Protein AF-0000000077856004 (afdb_homodimer)

Radius of gyration: 17.54 Å; Cα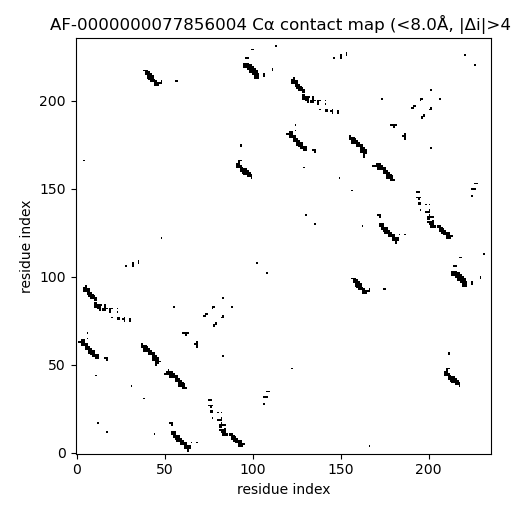 contacts (8 Å, |Δi|>4): 476; chains: 2; bounding box: 47×44×51 Å

Organism: Aspergillus terreus (NCBI:txid33178)

Secondary structure (DSSP, 8-state):
-PPPEEEEEEEEB-TTHHHHHHHHHHHHHHHHHHTTTTEEEEEEEES-TTT--EEEEEEEEEESSHHHHHHHHHSSHHHHTT-B-TTS-EEEEE--SEE--EE-TTS-----------/-PPPEEEEEEEEB-TTHHHHHHHHHHHHHHHHHHTTTTEEEEEEEES-TTT--EEEEEEEEEESSHHHHHHHHHSSHHHHTT-B-TTS-EEEEE--SEE--EE-TTS-----------

Nearest PDB structures (foldseek):
  5b0d-assembly1_B  TM=4.877E-01  e=3.296E-03  Cannabis sativa
  1rjj-assembly1_B  TM=4.660E-01  e=3.089E-03  Arabidopsis thaliana
  3bgu-assembly1_A  TM=5.340E-01  e=1.885E-02  Thermobifida fusca YX
  2xlk-assembly1_B  TM=4.795E-01  e=3.836E-02  Pseudomonas aeruginosa UCBPP-PA14
  2n76-assembly1_A  TM=4.181E-01  e=2.288E-02  synthetic construct

Sequence (236 aa):
MPGKHEFLFILPDGPEGLKNRESWTDPHERFVERESEYWLAGGPMYDNHEENIERGSWVLVQAHDKNEALDLLQRDPFTVGKVWDWEKAQVLSIKSGLRVPFVKSSINFPQIKMNGGSMPGKHEFLFILPDGPEGLKNRESWTDPHERFVERESEYWLAGGPMYDNHEENIERGSWVLVQAHDKNEALDLLQRDPFTVGKVWDWEKAQVLSIKSGLRVPFVKSSINFPQIKMNGGS

Solvent-accessible surface area (backbone atoms only — not comparable to full-atom values): 12691 Å² total; per-residue (Å²): 123,83,68,68,41,39,40,38,33,42,32,36,39,30,97,52,10,67,70,34,44,74,74,27,47,63,55,28,54,52,47,50,46,74,47,41,91,33,56,39,31,28,28,46,21,28,89,38,75,86,76,67,47,70,46,26,34,38,39,30,31,48,24,73,44,70,66,56,45,49,54,54,52,59,68,31,38,41,46,71,57,44,16,45,25,74,90,69,43,44,80,40,32,37,50,74,43,31,26,52,67,43,67,35,87,90,54,78,64,86,74,76,78,72,81,64,84,123,123,84,68,69,41,37,40,40,34,41,33,38,38,30,95,53,10,66,71,36,43,74,74,28,47,65,55,30,54,51,48,49,49,74,47,42,90,33,55,40,32,28,27,44,20,28,89,37,74,88,76,68,49,70,45,27,33,38,39,30,32,48,25,75,43,71,65,55,45,50,54,55,52,59,68,32,37,40,45,71,58,44,17,45,26,73,90,68,42,44,80,42,32,36,47,73,43,32,26,52,66,44,68,35,86,90,54,78,65,87,73,76,78,71,80,65,83,125

Foldseek 3Di:
DQDKFKKKKWWFFDPCQQVLCVVQVVQQLVLCQVVVQFFDDKDFDDPDVVVVRGGTMITMTIDNDPVVVVVSVCPGSCNVSRGTDPVPMDMDTDDDPDDDDDDDPVHDHDDPPPPDDD/DQDKFKKKKWWFFDPCQQVLCVVQVVQQLVLCQVVVQFFDDKDFDDPDVVVVRGGTMITMTIDNDPVVVVVSVCPGSCNVSRGTDPVPMDMDTDDDPDDDDDDDPVHDHDDPPPPDDD

pLDDT: mean 90.51, std 17.46, range [21.48, 98.94]

Structure (mmCIF, N/CA/C/O backbone):
data_AF-0000000077856004-model_v1
#
loop_
_entity.id
_entity.type
_entity.pdbx_description
1 polymer 'YCII-related domain protein'
#
loop_
_atom_site.group_PDB
_atom_site.id
_atom_site.type_symbol
_atom_site.label_atom_id
_atom_site.label_alt_id
_atom_site.label_comp_id
_atom_site.label_asym_id
_atom_site.label_entity_id
_atom_site.label_seq_id
_atom_site.pdbx_PDB_ins_code
_atom_site.Cartn_x
_atom_site.Cartn_y
_atom_site.Cartn_z
_atom_site.occupancy
_atom_site.B_iso_or_equiv
_atom_site.auth_seq_id
_atom_site.auth_comp_id
_atom_site.auth_asym_id
_atom_site.auth_atom_id
_atom_site.pdbx_PDB_model_num
ATOM 1 N N . MET A 1 1 ? 23.766 8.328 -8.406 1 47.66 1 MET A N 1
ATOM 2 C CA . MET A 1 1 ? 23.25 8.312 -7.039 1 47.66 1 MET A CA 1
ATOM 3 C C . MET A 1 1 ? 22.5 7.02 -6.754 1 47.66 1 MET A C 1
ATOM 5 O O . MET A 1 1 ? 21.953 6.398 -7.668 1 47.66 1 MET A O 1
ATOM 9 N N . PRO A 1 2 ? 22.844 6.52 -5.496 1 67.75 2 PRO A N 1
ATOM 10 C CA . PRO A 1 2 ? 22.219 5.203 -5.328 1 67.75 2 PRO A CA 1
ATOM 11 C C . PRO A 1 2 ? 20.703 5.238 -5.539 1 67.75 2 PRO A C 1
ATOM 13 O O . PRO A 1 2 ? 20.062 6.262 -5.289 1 67.75 2 PRO A O 1
ATOM 16 N N . GLY A 1 3 ? 20.141 4.406 -6.266 1 87.25 3 GLY A N 1
ATOM 17 C CA . GLY A 1 3 ? 18.75 4.32 -6.648 1 87.25 3 GLY A CA 1
ATOM 18 C C . GLY A 1 3 ? 17.797 4.367 -5.465 1 87.25 3 GLY A C 1
ATOM 19 O O . GLY A 1 3 ? 18.188 4.055 -4.34 1 87.25 3 GLY A O 1
ATOM 20 N N . LYS A 1 4 ? 16.766 4.941 -5.547 1 96.56 4 LYS A N 1
ATOM 21 C CA . LYS A 1 4 ? 15.766 5.055 -4.492 1 96.56 4 LYS A CA 1
ATOM 22 C C . LYS A 1 4 ? 15.039 3.727 -4.273 1 96.56 4 LYS A C 1
ATOM 24 O O . LYS A 1 4 ? 15.016 2.873 -5.164 1 96.56 4 LYS A O 1
ATOM 29 N N . HIS A 1 5 ? 14.617 3.586 -3.027 1 98.06 5 HIS A N 1
ATOM 30 C CA . HIS A 1 5 ? 13.82 2.438 -2.609 1 98.06 5 HIS A CA 1
ATOM 31 C C . HIS A 1 5 ? 12.422 2.859 -2.189 1 98.06 5 HIS A C 1
ATOM 33 O O . HIS A 1 5 ? 12.18 4.035 -1.915 1 98.06 5 HIS A O 1
ATOM 39 N N . GLU A 1 6 ? 11.5 1.84 -2.217 1 98.62 6 GLU A N 1
ATOM 40 C CA . GLU A 1 6 ? 10.125 2.107 -1.808 1 98.62 6 GLU A CA 1
ATOM 41 C C . GLU A 1 6 ? 9.859 1.604 -0.391 1 98.62 6 GLU A C 1
ATOM 43 O O . GLU A 1 6 ? 10.297 0.507 -0.027 1 98.62 6 GLU A O 1
ATOM 48 N N . PHE A 1 7 ? 9.195 2.439 0.389 1 98.88 7 PHE A N 1
ATOM 49 C CA . PHE A 1 7 ? 8.805 2.127 1.759 1 98.88 7 PHE A CA 1
ATOM 50 C C . PHE A 1 7 ? 7.309 2.34 1.959 1 98.88 7 PHE A C 1
ATOM 52 O O . PHE A 1 7 ? 6.789 3.418 1.669 1 98.88 7 PHE A O 1
ATOM 59 N N . LEU A 1 8 ? 6.645 1.268 2.387 1 98.94 8 LEU A N 1
ATOM 60 C CA . LEU A 1 8 ? 5.223 1.315 2.699 1 98.94 8 LEU A CA 1
ATOM 61 C C . LEU A 1 8 ? 5 1.479 4.199 1 98.94 8 LEU A C 1
ATOM 63 O O . LEU A 1 8 ? 5.477 0.667 4.992 1 98.94 8 LEU A O 1
ATOM 67 N N . PHE A 1 9 ? 4.32 2.527 4.57 1 98.94 9 PHE A N 1
ATOM 68 C CA . PHE A 1 9 ? 3.973 2.803 5.957 1 98.94 9 PHE A CA 1
ATOM 69 C C . PHE A 1 9 ? 2.518 2.443 6.234 1 98.94 9 PHE A C 1
ATOM 71 O O . PHE A 1 9 ? 1.632 2.77 5.441 1 98.94 9 PHE A O 1
ATOM 78 N N . ILE A 1 10 ? 2.303 1.71 7.273 1 98.94 10 ILE A N 1
ATOM 79 C CA . ILE A 1 10 ? 0.993 1.553 7.898 1 98.94 10 ILE A CA 1
ATOM 80 C C . ILE A 1 10 ? 0.936 2.367 9.188 1 98.94 10 ILE A C 1
ATOM 82 O O . ILE A 1 10 ? 1.657 2.078 10.148 1 98.94 10 ILE A O 1
ATOM 86 N N . LEU A 1 11 ? 0.042 3.375 9.188 1 98.88 11 LEU A N 1
ATOM 87 C CA . LEU A 1 11 ? 0.039 4.375 10.258 1 98.88 11 LEU A CA 1
ATOM 88 C C . LEU A 1 11 ? -1.342 4.488 10.891 1 98.88 11 LEU A C 1
ATOM 90 O O . LEU A 1 11 ? -2.137 5.352 10.508 1 98.88 11 LEU A O 1
ATOM 94 N N . PRO A 1 12 ? -1.581 3.689 11.938 1 98.75 12 PRO A N 1
ATOM 95 C CA . PRO A 1 12 ? -2.846 3.857 12.656 1 98.75 12 PRO A CA 1
ATOM 96 C C . PRO A 1 12 ? -2.926 5.184 13.406 1 98.75 12 PRO A C 1
ATOM 98 O O . PRO A 1 12 ? -1.898 5.727 13.82 1 98.75 12 PRO A O 1
ATOM 101 N N . ASP A 1 13 ? -4.152 5.645 13.516 1 98.75 13 ASP A N 1
ATOM 102 C CA . ASP A 1 13 ? -4.371 6.836 14.328 1 98.75 13 ASP A CA 1
ATOM 103 C C . ASP A 1 13 ? -4.219 6.52 15.82 1 98.75 13 ASP A C 1
ATOM 105 O O . ASP A 1 13 ? -4.547 5.414 16.25 1 98.75 13 ASP A O 1
ATOM 109 N N . GLY A 1 14 ? -3.75 7.543 16.516 1 97.94 14 GLY A N 1
ATOM 110 C CA . GLY A 1 14 ? -3.715 7.438 17.969 1 97.94 14 GLY A CA 1
ATOM 111 C C . GLY A 1 14 ? -5.027 7.82 18.625 1 97.94 14 GLY A C 1
ATOM 112 O O . GLY A 1 14 ? -6.027 8.055 17.938 1 97.94 14 GLY A O 1
ATOM 113 N N . PRO A 1 15 ? -5.008 7.82 19.953 1 96.81 15 PRO A N 1
ATOM 114 C CA . PRO A 1 15 ? -6.238 8.102 20.688 1 96.81 15 PRO A CA 1
ATOM 115 C C . PRO A 1 15 ? -6.844 9.461 20.344 1 96.81 15 PRO A C 1
ATOM 117 O O . PRO A 1 15 ? -8.07 9.617 20.391 1 96.81 15 PRO A O 1
ATOM 120 N N . GLU A 1 16 ? -6.062 10.438 20 1 96.5 16 GLU A N 1
ATOM 121 C CA . GLU A 1 16 ? -6.547 11.773 19.656 1 96.5 16 GLU A CA 1
ATOM 122 C C . GLU A 1 16 ? -6.629 11.953 18.141 1 96.5 16 GLU A C 1
ATOM 124 O O . GLU A 1 16 ? -6.859 13.062 17.656 1 96.5 16 GLU A O 1
ATOM 129 N N . GLY A 1 17 ? -6.375 10.938 17.453 1 97.12 17 GLY A N 1
ATOM 130 C CA . GLY A 1 17 ? -6.238 11.016 16.016 1 97.12 17 GLY A CA 1
ATOM 131 C C . GLY A 1 17 ? -7.465 11.586 15.328 1 97.12 17 GLY A C 1
ATOM 132 O O . GLY A 1 17 ? -7.359 12.547 14.562 1 97.12 17 GLY A O 1
ATOM 133 N N . LEU A 1 18 ? -8.594 11.062 15.641 1 94.81 18 LEU A N 1
ATOM 134 C CA . LEU A 1 18 ? -9.828 11.477 14.977 1 94.81 18 LEU A CA 1
ATOM 135 C C . LEU A 1 18 ? -10.086 12.961 15.195 1 94.81 18 LEU A C 1
ATOM 137 O O . LEU A 1 18 ? -10.398 13.688 14.242 1 94.81 18 LEU A O 1
ATOM 141 N N . LYS A 1 19 ? -9.977 13.43 16.375 1 96.81 19 LYS A N 1
ATOM 142 C CA . LYS A 1 19 ? -10.172 14.844 16.688 1 96.81 19 LYS A CA 1
ATOM 143 C C . LYS A 1 19 ? -9.141 15.719 15.984 1 96.81 19 LYS A C 1
ATOM 145 O O . LYS A 1 19 ? -9.492 16.734 15.375 1 96.81 19 LYS A O 1
ATOM 150 N N . ASN A 1 20 ? -7.906 15.289 15.992 1 97.69 20 ASN A N 1
ATOM 151 C CA . ASN A 1 20 ? -6.816 16.078 15.43 1 97.69 20 ASN A CA 1
ATOM 152 C C . ASN A 1 20 ? -6.887 16.156 13.906 1 97.69 20 ASN A C 1
ATOM 154 O O . ASN A 1 20 ? -6.465 17.141 13.305 1 97.69 20 ASN A O 1
ATOM 158 N N . ARG A 1 21 ? -7.445 15.117 13.258 1 97.56 21 ARG A N 1
ATOM 159 C CA . ARG A 1 21 ? -7.559 15.125 11.797 1 97.56 21 ARG A CA 1
ATOM 160 C C . ARG A 1 21 ? -8.305 16.359 11.312 1 97.56 21 ARG A C 1
ATOM 162 O O . ARG A 1 21 ? -8.023 16.875 10.227 1 97.56 21 ARG A O 1
ATOM 169 N N . GLU A 1 22 ? -9.195 16.859 12.086 1 94.56 22 GLU A N 1
ATOM 170 C CA . GLU A 1 22 ? -9.977 18.031 11.695 1 94.56 22 GLU A CA 1
ATOM 171 C C . GLU A 1 22 ? -9.07 19.234 11.422 1 94.56 22 GLU A C 1
ATOM 173 O O . GLU A 1 22 ? -9.266 19.953 10.438 1 94.56 22 GLU A O 1
ATOM 178 N N . SER A 1 23 ? -8.078 19.422 12.172 1 97.06 23 SER A N 1
ATOM 179 C CA . SER A 1 23 ? -7.23 20.609 12.07 1 97.06 23 SER A CA 1
ATOM 180 C C . SER A 1 23 ? -5.984 20.328 11.242 1 97.06 23 SER A C 1
ATOM 182 O O . SER A 1 23 ? -5.328 21.25 10.766 1 97.06 23 SER A O 1
ATOM 184 N N . TRP A 1 24 ? -5.672 19.047 11.047 1 98.12 24 TRP A N 1
ATOM 185 C CA . TRP A 1 24 ? -4.328 18.781 10.539 1 98.12 24 TRP A CA 1
ATOM 186 C C . TRP A 1 24 ? -4.387 18.203 9.133 1 98.12 24 TRP A C 1
ATOM 188 O O . TRP A 1 24 ? -3.357 18.062 8.469 1 98.12 24 TRP A O 1
ATOM 198 N N . THR A 1 25 ? -5.598 17.875 8.578 1 97.06 25 THR A N 1
ATOM 199 C CA . THR A 1 25 ? -5.719 17.266 7.262 1 97.06 25 THR A CA 1
ATOM 200 C C . THR A 1 25 ? -5.273 18.234 6.172 1 97.06 25 THR A C 1
ATOM 202 O O . THR A 1 25 ? -4.512 17.875 5.273 1 97.06 25 THR A O 1
ATOM 205 N N . ASP A 1 26 ? -5.684 19.531 6.297 1 96.12 26 ASP A N 1
ATOM 206 C CA . ASP A 1 26 ? -5.289 20.5 5.281 1 96.12 26 ASP A CA 1
ATOM 207 C C . ASP A 1 26 ? -3.773 20.672 5.258 1 96.12 26 ASP A C 1
ATOM 209 O O . ASP A 1 26 ? -3.143 20.531 4.207 1 96.12 26 ASP A O 1
ATOM 213 N N . PRO A 1 27 ? -3.133 20.938 6.41 1 97.88 27 PRO A N 1
ATOM 214 C CA . PRO A 1 27 ? -1.671 21.016 6.414 1 97.88 27 PRO A CA 1
ATOM 215 C C . PRO A 1 27 ? -1.01 19.75 5.887 1 97.88 27 PRO A C 1
ATOM 217 O O . PRO A 1 27 ? 0.019 19.812 5.207 1 97.88 27 PRO A O 1
ATOM 220 N N . HIS A 1 28 ? -1.506 18.609 6.18 1 97.81 28 HIS A N 1
ATOM 221 C CA . HIS A 1 28 ? -0.996 17.344 5.695 1 97.81 28 HIS A CA 1
ATOM 222 C C . HIS A 1 28 ? -1.051 17.266 4.172 1 97.81 28 HIS A C 1
ATOM 224 O O . HIS A 1 28 ? -0.06 16.922 3.527 1 97.81 28 HIS A O 1
ATOM 230 N N . GLU A 1 29 ? -2.197 17.609 3.629 1 95.44 29 GLU A N 1
ATOM 231 C CA . GLU A 1 29 ? -2.357 17.562 2.18 1 95.44 29 GLU A CA 1
ATOM 232 C C . GLU A 1 29 ? -1.411 18.531 1.483 1 95.44 29 GLU A C 1
ATOM 234 O O . GLU A 1 29 ? -0.831 18.203 0.445 1 95.44 29 GLU A O 1
ATOM 239 N N . ARG A 1 30 ? -1.195 19.688 2.059 1 95.31 30 ARG A N 1
ATOM 240 C CA . ARG A 1 30 ? -0.243 20.641 1.511 1 95.31 30 ARG A CA 1
ATOM 241 C C . ARG A 1 30 ? 1.182 20.109 1.584 1 95.31 30 ARG A C 1
ATOM 243 O O . ARG A 1 30 ? 1.98 20.328 0.671 1 95.31 30 ARG A O 1
ATOM 250 N N . PHE A 1 31 ? 1.468 19.484 2.688 1 96.94 31 PHE A N 1
ATOM 251 C CA . PHE A 1 31 ? 2.775 18.859 2.844 1 96.94 31 PHE A CA 1
ATOM 252 C C . PHE A 1 31 ? 3.008 17.797 1.768 1 96.94 31 PHE A C 1
ATOM 254 O O . PHE A 1 31 ? 4.078 17.75 1.157 1 96.94 31 PHE A O 1
ATOM 261 N N . VAL A 1 32 ? 1.991 16.938 1.506 1 95.75 32 VAL A N 1
ATOM 262 C CA . VAL A 1 32 ? 2.061 15.906 0.481 1 95.75 32 VAL A CA 1
ATOM 263 C C . VAL A 1 32 ? 2.332 16.547 -0.88 1 95.75 32 VAL A C 1
ATOM 265 O O . VAL A 1 32 ? 3.188 16.078 -1.634 1 95.75 32 VAL A O 1
ATOM 268 N N . GLU A 1 33 ? 1.681 17.656 -1.104 1 92.56 33 GLU A N 1
ATOM 269 C CA . GLU A 1 33 ? 1.87 18.359 -2.373 1 92.56 33 GLU A CA 1
ATOM 270 C C . GLU A 1 33 ? 3.275 18.938 -2.475 1 92.56 33 GLU A C 1
ATOM 272 O O . GLU A 1 33 ? 3.932 18.812 -3.512 1 92.56 33 GLU A O 1
ATOM 277 N N . ARG A 1 34 ? 3.709 19.516 -1.452 1 95.5 34 ARG A N 1
ATOM 278 C CA . ARG A 1 34 ? 5.023 20.141 -1.443 1 95.5 34 ARG A CA 1
ATOM 279 C C . ARG A 1 34 ? 6.133 19.109 -1.603 1 95.5 34 ARG A C 1
ATOM 281 O O . ARG A 1 34 ? 7.148 19.375 -2.252 1 95.5 34 ARG A O 1
ATOM 288 N N . GLU A 1 35 ? 5.926 18 -0.97 1 96.44 35 GLU A N 1
ATOM 289 C CA . GLU A 1 35 ? 6.926 16.938 -0.981 1 96.44 35 GLU A CA 1
ATOM 290 C C . GLU A 1 35 ? 6.562 15.852 -1.988 1 96.44 35 GLU A C 1
ATOM 292 O O . GLU A 1 35 ? 6.852 14.672 -1.769 1 96.44 35 GLU A O 1
ATOM 297 N N . SER A 1 36 ? 5.93 16.188 -3.035 1 93.31 36 SER A N 1
ATOM 298 C CA . SER A 1 36 ? 5.328 15.258 -3.984 1 93.31 36 SER A CA 1
ATOM 299 C C . SER A 1 36 ? 6.379 14.336 -4.598 1 93.31 36 SER A C 1
ATOM 301 O O . SER A 1 36 ? 6.066 13.219 -5.012 1 93.31 36 SER A O 1
ATOM 303 N N . GLU A 1 37 ? 7.617 14.711 -4.617 1 93.56 37 GLU A N 1
ATOM 304 C CA . GLU A 1 37 ? 8.672 13.906 -5.227 1 93.56 37 GLU A CA 1
ATOM 305 C C . GLU A 1 37 ? 8.891 12.609 -4.445 1 93.56 37 GLU A C 1
ATOM 307 O O . GLU A 1 37 ? 9.438 11.648 -4.977 1 93.56 37 GLU A O 1
ATOM 312 N N . TYR A 1 38 ? 8.469 12.594 -3.201 1 97.12 38 TYR A N 1
ATOM 313 C CA . TYR A 1 38 ? 8.648 11.422 -2.357 1 97.12 38 TYR A CA 1
ATOM 314 C C . TYR A 1 38 ? 7.449 10.492 -2.449 1 97.12 38 TYR A C 1
ATOM 316 O O . TYR A 1 38 ? 7.57 9.289 -2.203 1 97.12 38 TYR A O 1
ATOM 324 N N . TRP A 1 39 ? 6.301 10.977 -2.748 1 96.81 39 TRP A N 1
ATOM 325 C CA . TRP A 1 39 ? 5.051 10.242 -2.564 1 96.81 39 TRP A CA 1
ATOM 326 C C . TRP A 1 39 ? 4.707 9.43 -3.811 1 96.81 39 TRP A C 1
ATOM 328 O O . TRP A 1 39 ? 4.684 9.969 -4.922 1 96.81 39 TRP A O 1
ATOM 338 N N . LEU A 1 40 ? 4.453 8.188 -3.574 1 97.19 40 LEU A N 1
ATOM 339 C CA . LEU A 1 40 ? 4.113 7.289 -4.672 1 97.19 40 LEU A CA 1
ATOM 340 C C . LEU A 1 40 ? 2.646 6.887 -4.609 1 97.19 40 LEU A C 1
ATOM 342 O O . LEU A 1 40 ? 2.018 6.648 -5.641 1 97.19 40 LEU A O 1
ATOM 346 N N . ALA A 1 41 ? 2.086 6.766 -3.424 1 97.69 41 ALA A N 1
ATOM 347 C CA . ALA A 1 41 ? 0.688 6.402 -3.201 1 97.69 41 ALA A CA 1
ATOM 348 C C . ALA A 1 41 ? 0.299 6.59 -1.737 1 97.69 41 ALA A C 1
ATOM 350 O O . ALA A 1 41 ? 1.166 6.734 -0.872 1 97.69 41 ALA A O 1
ATOM 351 N N . GLY A 1 42 ? -1.009 6.652 -1.475 1 98.19 42 GLY A N 1
ATOM 352 C CA . GLY A 1 42 ? -1.459 6.711 -0.093 1 98.19 42 GLY A CA 1
ATOM 353 C C . GLY A 1 42 ? -2.889 7.199 0.048 1 98.19 42 GLY A C 1
ATOM 354 O O . GLY A 1 42 ? -3.541 7.523 -0.947 1 98.19 42 GLY A O 1
ATOM 355 N N . GLY A 1 43 ? -3.299 7.223 1.295 1 98.06 43 GLY A N 1
ATOM 356 C CA . GLY A 1 43 ? -4.648 7.641 1.644 1 98.06 43 GLY A CA 1
ATOM 357 C C . GLY A 1 43 ? -5.094 7.141 3.004 1 98.06 43 GLY A C 1
ATOM 358 O O . GLY A 1 43 ? -4.289 6.609 3.771 1 98.06 43 GLY A O 1
ATOM 359 N N . PRO A 1 44 ? -6.336 7.359 3.262 1 98.19 44 PRO A N 1
ATOM 360 C CA . PRO A 1 44 ? -6.84 7.008 4.59 1 98.19 44 PRO A CA 1
ATOM 361 C C . PRO A 1 44 ? -7.129 5.516 4.738 1 98.19 44 PRO A C 1
ATOM 363 O O . PRO A 1 44 ? -7.387 4.832 3.742 1 98.19 44 PRO A O 1
ATOM 366 N N . MET A 1 45 ? -7.07 5.043 5.988 1 98.56 45 MET A N 1
ATOM 367 C CA . MET A 1 45 ? -7.469 3.707 6.418 1 98.56 45 MET A CA 1
ATOM 368 C C . MET A 1 45 ? -8.734 3.768 7.273 1 98.56 45 MET A C 1
ATOM 370 O O . MET A 1 45 ? -8.984 4.766 7.949 1 98.56 45 MET A O 1
ATOM 374 N N . TYR A 1 46 ? -9.477 2.686 7.277 1 97.88 46 TYR A N 1
ATOM 375 C CA . TYR A 1 46 ? -10.742 2.555 7.988 1 97.88 46 TYR A CA 1
ATOM 376 C C . TYR A 1 46 ? -10.812 1.227 8.734 1 97.88 46 TYR A C 1
ATOM 378 O O . TYR A 1 46 ? -10.148 0.259 8.352 1 97.88 46 TYR A O 1
ATOM 386 N N . ASP A 1 47 ? -11.672 1.239 9.812 1 96.19 47 ASP A N 1
ATOM 387 C CA . ASP A 1 47 ? -12 -0.073 10.367 1 96.19 47 ASP A CA 1
ATOM 388 C C . ASP A 1 47 ? -12.781 -0.911 9.352 1 96.19 47 ASP A C 1
ATOM 390 O O . ASP A 1 47 ? -12.555 -2.117 9.242 1 96.19 47 ASP A O 1
ATOM 394 N N . ASN A 1 48 ? -13.68 -0.31 8.727 1 96.31 48 ASN A N 1
ATOM 395 C CA . ASN A 1 48 ? -14.406 -0.821 7.566 1 96.31 48 ASN A CA 1
ATOM 396 C C . ASN A 1 48 ? -14.953 0.312 6.703 1 96.31 48 ASN A C 1
ATOM 398 O O . ASN A 1 48 ? -15.062 1.45 7.164 1 96.31 48 ASN A O 1
ATOM 402 N N . HIS A 1 49 ? -15.25 -0.003 5.461 1 96.31 49 HIS A N 1
ATOM 403 C CA . HIS A 1 49 ? -15.672 1.032 4.527 1 96.31 49 HIS A CA 1
ATOM 404 C C . HIS A 1 49 ? -17.062 1.555 4.879 1 96.31 49 HIS A C 1
ATOM 406 O O . HIS A 1 49 ? -17.375 2.723 4.633 1 96.31 49 HIS A O 1
ATOM 412 N N . GLU A 1 50 ? -17.875 0.766 5.445 1 93.06 50 GLU A N 1
ATOM 413 C CA . GLU A 1 50 ? -19.25 1.143 5.746 1 93.06 50 GLU A CA 1
ATOM 414 C C . GLU A 1 50 ? -19.297 2.252 6.793 1 93.06 50 GLU A C 1
ATOM 416 O O . GLU A 1 50 ? -20.094 3.186 6.676 1 93.06 50 GLU A O 1
ATOM 421 N N . GLU A 1 51 ? -18.453 2.18 7.816 1 92.12 51 GLU A N 1
ATOM 422 C CA . GLU A 1 51 ? -18.422 3.193 8.867 1 92.12 51 GLU A CA 1
ATOM 423 C C . GLU A 1 51 ? -17.844 4.504 8.344 1 92.12 51 GLU A C 1
ATOM 425 O O . GLU A 1 51 ? -18.203 5.582 8.82 1 92.12 51 GLU A O 1
ATOM 430 N N . ASN A 1 52 ? -16.922 4.426 7.457 1 93.62 52 ASN A N 1
ATOM 431 C CA . ASN A 1 52 ? -16.344 5.562 6.75 1 93.62 52 ASN A CA 1
ATOM 432 C C . ASN A 1 52 ? -15.703 6.559 7.715 1 93.62 52 ASN A C 1
ATOM 434 O O . ASN A 1 52 ? -15.859 7.773 7.547 1 93.62 52 ASN A O 1
ATOM 438 N N . ILE A 1 53 ? -15.203 6.059 8.82 1 95.75 53 ILE A N 1
ATOM 439 C CA . ILE A 1 53 ? -14.438 6.859 9.766 1 95.75 53 ILE A CA 1
ATOM 440 C C . ILE A 1 53 ? -12.945 6.59 9.586 1 95.75 53 ILE A C 1
ATOM 442 O O . ILE A 1 53 ? -12.5 5.445 9.688 1 95.75 53 ILE A O 1
ATOM 446 N N . GLU A 1 54 ? -12.227 7.629 9.289 1 97.81 54 GLU A N 1
ATOM 447 C CA . GLU A 1 54 ? -10.789 7.473 9.086 1 97.81 54 GLU A CA 1
ATOM 448 C C . GLU A 1 54 ? -10.086 7.09 10.383 1 97.81 54 GLU A C 1
ATOM 450 O O . GLU A 1 54 ? -10.289 7.73 11.414 1 97.81 54 GLU A O 1
ATOM 455 N N . ARG A 1 55 ? -9.234 6.062 10.312 1 98 55 ARG A N 1
ATOM 456 C CA . ARG A 1 55 ? -8.594 5.512 11.5 1 98 55 ARG A CA 1
ATOM 457 C C . ARG A 1 55 ? -7.09 5.348 11.289 1 98 55 ARG A C 1
ATOM 459 O O . ARG A 1 55 ? -6.418 4.676 12.07 1 98 55 ARG A O 1
ATOM 466 N N . GLY A 1 56 ? -6.566 5.887 10.305 1 98.62 56 GLY A N 1
ATOM 467 C CA . GLY A 1 56 ? -5.152 5.805 9.977 1 98.62 56 GLY A CA 1
ATOM 468 C C . GLY A 1 56 ? -4.863 6.113 8.516 1 98.62 56 GLY A C 1
ATOM 469 O O . GLY A 1 56 ? -5.73 6.609 7.801 1 98.62 56 GLY A O 1
ATOM 470 N N . SER A 1 57 ? -3.617 5.887 8.156 1 98.81 57 SER A N 1
ATOM 471 C CA . SER A 1 57 ? -3.178 6.125 6.781 1 98.81 57 SER A CA 1
ATOM 472 C C . SER A 1 57 ? -2.271 5.004 6.289 1 98.81 57 SER A C 1
ATOM 474 O O . SER A 1 57 ? -1.562 4.379 7.078 1 98.81 57 SER A O 1
ATOM 476 N N . TRP A 1 58 ? -2.338 4.719 5.066 1 98.88 58 TRP A N 1
ATOM 477 C CA . TRP A 1 58 ? -1.286 3.994 4.359 1 98.88 58 TRP A CA 1
ATOM 478 C C . TRP A 1 58 ? -0.533 4.918 3.41 1 98.88 58 TRP A C 1
ATOM 480 O O . TRP A 1 58 ? -1.13 5.801 2.787 1 98.88 58 TRP A O 1
ATOM 490 N N . VAL A 1 59 ? 0.77 4.824 3.432 1 98.88 59 VAL A N 1
ATOM 491 C CA . VAL A 1 59 ? 1.613 5.762 2.695 1 98.88 59 VAL A CA 1
ATOM 492 C C . VAL A 1 59 ? 2.752 5.008 2.012 1 98.88 59 VAL A C 1
ATOM 494 O O . VAL A 1 59 ? 3.469 4.238 2.656 1 98.88 59 VAL A O 1
ATOM 497 N N . LEU A 1 60 ? 2.871 5.168 0.754 1 98.88 60 LEU A N 1
ATOM 498 C CA . LEU A 1 60 ? 3.988 4.641 -0.021 1 98.88 60 LEU A CA 1
ATOM 499 C C . LEU A 1 60 ? 4.891 5.77 -0.512 1 98.88 60 LEU A C 1
ATOM 501 O O . LEU A 1 60 ? 4.445 6.645 -1.254 1 98.88 60 LEU A O 1
ATOM 505 N N . VAL A 1 61 ? 6.176 5.715 -0.104 1 98.75 61 VAL A N 1
ATOM 506 C CA . VAL A 1 61 ? 7.113 6.758 -0.513 1 98.75 61 VAL A CA 1
ATOM 507 C C . VAL A 1 61 ? 8.375 6.121 -1.084 1 98.75 61 VAL A C 1
ATOM 509 O O . VAL A 1 61 ? 8.641 4.938 -0.864 1 98.75 61 VAL A O 1
ATOM 512 N N . GLN A 1 62 ? 9.109 6.914 -1.82 1 98.5 62 GLN A N 1
ATOM 513 C CA . GLN A 1 62 ? 10.453 6.539 -2.248 1 98.5 62 GLN A CA 1
ATOM 514 C C . GLN A 1 62 ? 11.516 7.371 -1.528 1 98.5 62 GLN A C 1
ATOM 516 O O . GLN A 1 62 ? 11.297 8.555 -1.254 1 98.5 62 GLN A O 1
ATOM 521 N N . ALA A 1 63 ? 12.602 6.777 -1.158 1 98.31 63 ALA A N 1
ATOM 522 C CA . ALA A 1 63 ? 13.734 7.41 -0.487 1 98.31 63 ALA A CA 1
ATOM 523 C C . ALA A 1 63 ? 15.016 6.613 -0.71 1 98.31 63 ALA A C 1
ATOM 525 O O . ALA A 1 63 ? 14.977 5.465 -1.155 1 98.31 63 ALA A O 1
ATOM 526 N N . HIS A 1 64 ? 16.125 7.234 -0.388 1 97.25 64 HIS A N 1
ATOM 527 C CA . HIS A 1 64 ? 17.391 6.559 -0.578 1 97.25 64 HIS A CA 1
ATOM 528 C C . HIS A 1 64 ? 17.578 5.422 0.422 1 97.25 64 HIS A C 1
ATOM 530 O O . HIS A 1 64 ? 18.266 4.438 0.136 1 97.25 64 HIS A O 1
ATOM 536 N N . ASP A 1 65 ? 16.984 5.641 1.622 1 96.69 65 ASP A N 1
ATOM 537 C CA . ASP A 1 65 ? 17.016 4.594 2.641 1 96.69 65 ASP A CA 1
ATOM 538 C C . ASP A 1 65 ? 15.867 4.781 3.639 1 96.69 65 ASP A C 1
ATOM 540 O O . ASP A 1 65 ? 15.086 5.727 3.523 1 96.69 65 ASP A O 1
ATOM 544 N N . LYS A 1 66 ? 15.844 3.846 4.559 1 97.44 66 LYS A N 1
ATOM 545 C CA . LYS A 1 66 ? 14.75 3.844 5.527 1 97.44 66 LYS A CA 1
ATOM 546 C C . LYS A 1 66 ? 14.789 5.094 6.402 1 97.44 66 LYS A C 1
ATOM 548 O O . LYS A 1 66 ? 13.742 5.641 6.758 1 97.44 66 LYS A O 1
ATOM 553 N N . ASN A 1 67 ? 15.969 5.547 6.766 1 97.94 67 ASN A N 1
ATOM 554 C CA . ASN A 1 67 ? 16.094 6.727 7.617 1 97.94 67 ASN A CA 1
ATOM 555 C C . ASN A 1 67 ? 15.531 7.973 6.938 1 97.94 67 ASN A C 1
ATOM 557 O O . ASN A 1 67 ? 14.844 8.773 7.57 1 97.94 67 ASN A O 1
ATOM 561 N N . GLU A 1 68 ? 15.844 8.125 5.676 1 98.31 68 GLU A N 1
ATOM 562 C CA . GLU A 1 68 ? 15.312 9.258 4.93 1 98.31 68 GLU A CA 1
ATOM 563 C C . GLU A 1 68 ? 13.789 9.211 4.867 1 98.31 68 GLU A C 1
ATOM 565 O O . GLU A 1 68 ? 13.125 10.242 4.996 1 98.31 68 GLU A O 1
ATOM 570 N N . ALA A 1 69 ? 13.219 8.062 4.652 1 98.69 69 ALA A N 1
ATOM 571 C CA . ALA A 1 69 ? 11.766 7.895 4.613 1 98.69 69 ALA A CA 1
ATOM 572 C C . ALA A 1 69 ? 11.141 8.25 5.953 1 98.69 69 ALA A C 1
ATOM 574 O O . ALA A 1 69 ? 10.125 8.953 6.004 1 98.69 69 ALA A O 1
ATOM 575 N N . LEU A 1 70 ? 11.766 7.762 6.973 1 98.69 70 LEU A N 1
ATOM 576 C CA . LEU A 1 70 ? 11.281 8.047 8.32 1 98.69 70 LEU A CA 1
ATOM 577 C C . LEU A 1 70 ? 11.367 9.539 8.625 1 98.69 70 LEU A C 1
ATOM 579 O O . LEU A 1 70 ? 10.438 10.117 9.188 1 98.69 70 LEU A O 1
ATOM 583 N N . ASP A 1 71 ? 12.453 10.156 8.266 1 98.62 71 ASP A N 1
ATOM 584 C CA . ASP A 1 71 ? 12.633 11.586 8.477 1 98.62 71 ASP A CA 1
ATOM 585 C C . ASP A 1 71 ? 11.539 12.383 7.766 1 98.62 71 ASP A C 1
ATOM 587 O O . ASP A 1 71 ? 11.016 13.359 8.312 1 98.62 71 ASP A O 1
ATOM 591 N N . LEU A 1 72 ? 11.227 11.969 6.57 1 98.81 72 LEU A N 1
ATOM 592 C CA . LEU A 1 72 ? 10.156 12.617 5.816 1 98.81 72 LEU A CA 1
ATOM 593 C C . LEU A 1 72 ? 8.852 12.594 6.602 1 98.81 72 LEU A C 1
ATOM 595 O O . LEU A 1 72 ? 8.219 13.633 6.789 1 98.81 72 LEU A O 1
ATOM 599 N N . LEU A 1 73 ? 8.438 11.406 7.109 1 98.81 73 LEU A N 1
ATOM 600 C CA . LEU A 1 73 ? 7.121 11.281 7.734 1 98.81 73 LEU A CA 1
ATOM 601 C C . LEU A 1 73 ? 7.125 11.875 9.141 1 98.81 73 LEU A C 1
ATOM 603 O O . LEU A 1 73 ? 6.066 12.195 9.68 1 98.81 73 LEU A O 1
ATOM 607 N N . GLN A 1 74 ? 8.312 12.047 9.711 1 98.62 74 GLN A N 1
ATOM 608 C CA . GLN A 1 74 ? 8.406 12.711 11.008 1 98.62 74 GLN A CA 1
ATOM 609 C C . GLN A 1 74 ? 8.117 14.203 10.883 1 98.62 74 GLN A C 1
ATOM 611 O O . GLN A 1 74 ? 7.711 14.852 11.852 1 98.62 74 GLN A O 1
ATOM 616 N N . ARG A 1 75 ? 8.281 14.75 9.703 1 98.62 75 ARG A N 1
ATOM 617 C CA . ARG A 1 75 ? 8.023 16.172 9.453 1 98.62 75 ARG A CA 1
ATOM 618 C C . ARG A 1 75 ? 6.582 16.375 8.992 1 98.62 75 ARG A C 1
ATOM 620 O O . ARG A 1 75 ? 6.125 17.516 8.875 1 98.62 75 ARG A O 1
ATOM 627 N N . ASP A 1 76 ? 5.871 15.344 8.695 1 98.81 76 ASP A N 1
ATOM 628 C CA . ASP A 1 76 ? 4.496 15.438 8.211 1 98.81 76 ASP A CA 1
ATOM 629 C C . ASP A 1 76 ? 3.584 16.047 9.273 1 98.81 76 ASP A C 1
ATOM 631 O O . ASP A 1 76 ? 3.645 15.68 10.445 1 98.81 76 ASP A O 1
ATOM 635 N N . PRO A 1 77 ? 2.68 16.938 8.891 1 98.88 77 PRO A N 1
ATOM 636 C CA . PRO A 1 77 ? 1.739 17.547 9.82 1 98.88 77 PRO A CA 1
ATOM 637 C C . PRO A 1 77 ? 0.949 16.531 10.633 1 98.88 77 PRO A C 1
ATOM 639 O O . PRO A 1 77 ? 0.583 16.797 11.781 1 98.88 77 PRO A O 1
ATOM 642 N N . PHE A 1 78 ? 0.638 15.32 10.133 1 98.88 78 PHE A N 1
ATOM 643 C CA . PHE A 1 78 ? -0.084 14.297 10.875 1 98.88 78 PHE A CA 1
ATOM 644 C C . PHE A 1 78 ? 0.776 13.734 12 1 98.88 78 PHE A C 1
ATOM 646 O O . PHE A 1 78 ? 0.254 13.305 13.031 1 98.88 78 PHE A O 1
ATOM 653 N N . THR A 1 79 ? 2.127 13.711 11.805 1 98.81 79 THR A N 1
ATOM 654 C CA . THR A 1 79 ? 3.016 13.344 12.898 1 98.81 79 THR A CA 1
ATOM 655 C C . THR A 1 79 ? 3.113 14.469 13.922 1 98.81 79 THR A C 1
ATOM 657 O O . THR A 1 79 ? 2.963 14.242 15.125 1 98.81 79 THR A O 1
ATOM 660 N N . VAL A 1 80 ? 3.26 15.703 13.469 1 98.44 80 VAL A N 1
ATOM 661 C CA . VAL A 1 80 ? 3.402 16.875 14.32 1 98.44 80 VAL A CA 1
ATOM 662 C C . VAL A 1 80 ? 2.145 17.062 15.164 1 98.44 80 VAL A C 1
ATOM 664 O O . VAL A 1 80 ? 2.229 17.344 16.359 1 98.44 80 VAL A O 1
ATOM 667 N N . GLY A 1 81 ? 1.032 16.844 14.539 1 98.44 81 GLY A N 1
ATOM 668 C CA . GLY A 1 81 ? -0.254 17.031 15.195 1 98.44 81 GLY A CA 1
ATOM 669 C C . GLY A 1 81 ? -0.698 15.836 16.016 1 98.44 81 GLY A C 1
ATOM 670 O O . GLY A 1 81 ? -1.827 15.797 16.5 1 98.44 81 GLY A O 1
ATOM 671 N N . LYS A 1 82 ? 0.089 14.836 16.078 1 98.25 82 LYS A N 1
ATOM 672 C CA . LYS A 1 82 ? -0.164 13.633 16.875 1 98.25 82 LYS A CA 1
ATOM 673 C C . LYS A 1 82 ? -1.425 12.922 16.406 1 98.25 82 LYS A C 1
ATOM 675 O O . LYS A 1 82 ? -2.229 12.461 17.219 1 98.25 82 LYS A O 1
ATOM 680 N N . VAL A 1 83 ? -1.579 12.875 15.141 1 98.88 83 VAL A N 1
ATOM 681 C CA . VAL A 1 83 ? -2.668 12.109 14.539 1 98.88 83 VAL A CA 1
ATOM 682 C C . VAL A 1 83 ? -2.314 10.625 14.531 1 98.88 83 VAL A C 1
ATOM 684 O O . VAL A 1 83 ? -3.08 9.797 15.023 1 98.88 83 VAL A O 1
ATOM 687 N N . TRP A 1 84 ? -1.131 10.32 14.039 1 98.88 84 TRP A N 1
ATOM 688 C CA . TRP A 1 84 ? -0.691 8.938 13.906 1 98.88 84 TRP A CA 1
ATOM 689 C C . TRP A 1 84 ? -0.121 8.414 15.219 1 98.88 84 TRP A C 1
ATOM 691 O O . TRP A 1 84 ? 0.503 9.164 15.969 1 98.88 84 TRP A O 1
ATOM 701 N N . ASP A 1 85 ? -0.372 7.18 15.5 1 98.75 85 ASP A N 1
ATOM 702 C CA . ASP A 1 85 ? 0.231 6.457 16.609 1 98.75 85 ASP A CA 1
ATOM 703 C C . ASP A 1 85 ? 1.511 5.746 16.188 1 98.75 85 ASP A C 1
ATOM 705 O O . ASP A 1 85 ? 1.464 4.613 15.703 1 98.75 85 ASP A O 1
ATOM 709 N N . TRP A 1 86 ? 2.648 6.344 16.453 1 98.5 86 TRP A N 1
ATOM 710 C CA . TRP A 1 86 ? 3.918 5.836 15.945 1 98.5 86 TRP A CA 1
ATOM 711 C C . TRP A 1 86 ? 4.332 4.566 16.672 1 98.5 86 TRP A C 1
ATOM 713 O O . TRP A 1 86 ? 5.188 3.816 16.203 1 98.5 86 TRP A O 1
ATOM 723 N N . GLU A 1 87 ? 3.74 4.316 17.859 1 98.31 87 GLU A N 1
ATOM 724 C CA . GLU A 1 87 ? 4.027 3.076 18.562 1 98.31 87 GLU A CA 1
ATOM 725 C C . GLU A 1 87 ? 3.477 1.868 17.812 1 98.31 87 GLU A C 1
ATOM 727 O O . GLU A 1 87 ? 3.969 0.75 17.969 1 98.31 87 GLU A O 1
ATOM 732 N N . LYS A 1 88 ? 2.482 2.072 16.984 1 98.31 88 LYS A N 1
ATOM 733 C CA . LYS A 1 88 ? 1.831 0.978 16.281 1 98.31 88 LYS A CA 1
ATOM 734 C C . LYS A 1 88 ? 2.145 1.033 14.781 1 98.31 88 LYS A C 1
ATOM 736 O O . LYS A 1 88 ? 1.628 0.228 14.008 1 98.31 88 LYS A O 1
ATOM 741 N N . ALA A 1 89 ? 2.936 1.958 14.383 1 98.75 89 ALA A N 1
ATOM 742 C CA . ALA A 1 89 ? 3.283 2.133 12.977 1 98.75 89 ALA A CA 1
ATOM 743 C C . ALA A 1 89 ? 4.137 0.971 12.477 1 98.75 89 ALA A C 1
ATOM 745 O O . ALA A 1 89 ? 4.891 0.369 13.242 1 98.75 89 ALA A O 1
ATOM 746 N N . GLN A 1 90 ? 3.932 0.635 11.195 1 98.44 90 GLN A N 1
ATOM 747 C CA . GLN A 1 90 ? 4.773 -0.318 10.477 1 98.44 90 GLN A CA 1
ATOM 748 C C . GLN A 1 90 ? 5.438 0.332 9.266 1 98.44 90 GLN A C 1
ATOM 750 O O . GLN A 1 90 ? 4.809 1.126 8.562 1 98.44 90 GLN A O 1
ATOM 755 N N . VAL A 1 91 ? 6.672 -0.053 9.047 1 98.69 91 VAL A N 1
ATOM 756 C CA . VAL A 1 91 ? 7.383 0.331 7.832 1 98.69 91 VAL A CA 1
ATOM 757 C C . VAL A 1 91 ? 7.859 -0.919 7.098 1 98.69 91 VAL A C 1
ATOM 759 O O . VAL A 1 91 ? 8.641 -1.706 7.641 1 98.69 91 VAL A O 1
ATOM 762 N N . LEU A 1 92 ? 7.43 -1.068 5.906 1 98.69 92 LEU A N 1
ATOM 763 C CA . LEU A 1 92 ? 7.75 -2.246 5.109 1 98.69 92 LEU A CA 1
ATOM 764 C C . LEU A 1 92 ? 8.617 -1.874 3.91 1 98.69 92 LEU A C 1
ATOM 766 O O . LEU A 1 92 ? 8.336 -0.89 3.221 1 98.69 92 LEU A O 1
ATOM 770 N N . SER A 1 93 ? 9.711 -2.645 3.719 1 98.75 93 SER A N 1
ATOM 771 C CA . SER A 1 93 ? 10.508 -2.52 2.502 1 98.75 93 SER A CA 1
ATOM 772 C C . SER A 1 93 ? 9.867 -3.266 1.339 1 98.75 93 SER A C 1
ATOM 774 O O . SER A 1 93 ? 9.656 -4.477 1.411 1 98.75 93 SER A O 1
ATOM 776 N N . ILE A 1 94 ? 9.555 -2.477 0.291 1 98.69 94 ILE A N 1
ATOM 777 C CA . ILE A 1 94 ? 8.82 -3.111 -0.801 1 98.69 94 ILE A CA 1
ATOM 778 C C . ILE A 1 94 ? 9.367 -2.621 -2.141 1 98.69 94 ILE A C 1
ATOM 780 O O . ILE A 1 94 ? 10.227 -1.738 -2.182 1 98.69 94 ILE A O 1
ATOM 784 N N . LYS A 1 95 ? 8.992 -3.271 -3.186 1 97.56 95 LYS A N 1
ATOM 785 C CA . LYS A 1 95 ? 9.008 -2.777 -4.559 1 97.56 95 LYS A CA 1
ATOM 786 C C . LYS A 1 95 ? 7.629 -2.896 -5.207 1 97.56 95 LYS A C 1
ATOM 788 O O . LYS A 1 95 ? 6.82 -3.736 -4.805 1 97.56 95 LYS A O 1
ATOM 793 N N . SER A 1 96 ? 7.391 -1.997 -6.176 1 97.38 96 SER A N 1
ATOM 794 C CA . SER A 1 96 ? 6.16 -2.098 -6.953 1 97.38 96 SER A CA 1
ATOM 795 C C . SER A 1 96 ? 6.379 -2.895 -8.234 1 97.38 96 SER A C 1
ATOM 797 O O . SER A 1 96 ? 7.359 -2.672 -8.953 1 97.38 96 SER A O 1
ATOM 799 N N . GLY A 1 97 ? 5.492 -3.844 -8.422 1 96.06 97 GLY A N 1
ATOM 800 C CA . GLY A 1 97 ? 5.379 -4.43 -9.75 1 96.06 97 GLY A CA 1
ATOM 801 C C . GLY A 1 97 ? 4.402 -3.693 -10.648 1 96.06 97 GLY A C 1
ATOM 802 O O . GLY A 1 97 ? 4.535 -3.719 -11.867 1 96.06 97 GLY A O 1
ATOM 803 N N . LEU A 1 98 ? 3.438 -3.078 -9.969 1 94.62 98 LEU A N 1
ATOM 804 C CA . LEU A 1 98 ? 2.447 -2.275 -10.68 1 94.62 98 LEU A CA 1
ATOM 805 C C . LEU A 1 98 ? 1.793 -1.264 -9.75 1 94.62 98 LEU A C 1
ATOM 807 O O . LEU A 1 98 ? 1.628 -1.529 -8.555 1 94.62 98 LEU A O 1
ATOM 811 N N . ARG A 1 99 ? 1.429 -0.14 -10.266 1 95.44 99 ARG A N 1
ATOM 812 C CA . ARG A 1 99 ? 0.547 0.863 -9.672 1 95.44 99 ARG A CA 1
ATOM 813 C C . ARG A 1 99 ? -0.355 1.487 -10.734 1 95.44 99 ARG A C 1
ATOM 815 O O . ARG A 1 99 ? 0.119 2.207 -11.617 1 95.44 99 ARG A O 1
ATOM 822 N N . VAL A 1 100 ? -1.563 1.223 -10.625 1 91.69 100 VAL A N 1
ATOM 823 C CA . VAL A 1 100 ? -2.559 1.833 -11.5 1 91.69 100 VAL A CA 1
ATOM 824 C C . VAL A 1 100 ? -2.822 3.271 -11.055 1 91.69 100 VAL A C 1
ATOM 826 O O . VAL A 1 100 ? -3.113 3.521 -9.883 1 91.69 100 VAL A O 1
ATOM 829 N N . PRO A 1 101 ? -2.793 4.152 -11.977 1 90.75 101 PRO A N 1
ATOM 830 C CA . PRO A 1 101 ? -2.836 5.566 -11.594 1 90.75 101 PRO A CA 1
ATOM 831 C C . PRO A 1 101 ? -4.172 5.969 -10.977 1 90.75 101 PRO A C 1
ATOM 833 O O . PRO A 1 101 ? -5.223 5.48 -11.398 1 90.75 101 PRO A O 1
ATOM 836 N N . PHE A 1 102 ? -4.035 6.848 -10.008 1 89.62 102 PHE A N 1
ATOM 837 C CA . PHE A 1 102 ? -5.18 7.492 -9.375 1 89.62 102 PHE A CA 1
ATOM 838 C C . PHE A 1 102 ? -4.75 8.758 -8.641 1 89.62 102 PHE A C 1
ATOM 840 O O . PHE A 1 102 ? -3.732 8.766 -7.949 1 89.62 102 PHE A O 1
ATOM 847 N N . VAL A 1 103 ? -5.531 9.836 -8.852 1 79.69 103 VAL A N 1
ATOM 848 C CA . VAL A 1 103 ? -5.336 11.023 -8.031 1 79.69 103 VAL A CA 1
ATOM 849 C C . VAL A 1 103 ? -6.688 11.656 -7.707 1 79.69 103 VAL A C 1
ATOM 851 O O . VAL A 1 103 ? -7.477 11.945 -8.609 1 79.69 103 VAL A O 1
ATOM 854 N N . LYS A 1 104 ? -6.855 11.758 -6.414 1 81.56 104 LYS A N 1
ATOM 855 C CA . LYS A 1 104 ? -8.062 12.438 -5.961 1 81.56 104 LYS A CA 1
ATOM 856 C C . LYS A 1 104 ? -8.047 13.906 -6.371 1 81.56 104 LYS A C 1
ATOM 858 O O . LYS A 1 104 ? -7.004 14.562 -6.324 1 81.56 104 LYS A O 1
ATOM 863 N N . SER A 1 105 ? -9.18 14.367 -6.645 1 75 105 SER A N 1
ATOM 864 C CA . SER A 1 105 ? -9.328 15.719 -7.176 1 75 105 SER A CA 1
ATOM 865 C C . SER A 1 105 ? -8.82 16.766 -6.184 1 75 105 SER A C 1
ATOM 867 O O . SER A 1 105 ? -8.344 17.828 -6.578 1 75 105 SER A O 1
ATOM 869 N N . SER A 1 106 ? -8.836 16.469 -4.914 1 71.44 106 SER A N 1
ATOM 870 C CA . SER A 1 106 ? -8.492 17.469 -3.9 1 71.44 106 SER A CA 1
ATOM 871 C C . SER A 1 106 ? -6.977 17.609 -3.773 1 71.44 106 SER A C 1
ATOM 873 O O . SER A 1 106 ? -6.492 18.547 -3.127 1 71.44 106 SER A O 1
ATOM 875 N N . ILE A 1 107 ? -6.203 16.766 -4.363 1 65.56 107 ILE A N 1
ATOM 876 C CA . ILE A 1 107 ? -4.746 16.797 -4.273 1 65.56 107 ILE A CA 1
ATOM 877 C C . ILE A 1 107 ? -4.152 17.141 -5.637 1 65.56 107 ILE A C 1
ATOM 879 O O . ILE A 1 107 ? -4.398 16.453 -6.625 1 65.56 107 ILE A O 1
ATOM 883 N N . ASN A 1 108 ? -3.482 18.281 -5.762 1 66.06 108 ASN A N 1
ATOM 884 C CA . ASN A 1 108 ? -2.795 18.656 -6.992 1 66.06 108 ASN A CA 1
ATOM 885 C C . ASN A 1 108 ? -1.443 17.953 -7.113 1 66.06 108 ASN A C 1
ATOM 887 O O . ASN A 1 108 ? -0.504 18.281 -6.383 1 66.06 108 ASN A O 1
ATOM 891 N N . PHE A 1 109 ? -1.382 16.953 -7.852 1 68.44 109 PHE A N 1
ATOM 892 C CA . PHE A 1 109 ? -0.153 16.188 -8.039 1 68.44 109 PHE A CA 1
ATOM 893 C C . PHE A 1 109 ? 0.324 16.281 -9.484 1 68.44 109 PHE A C 1
ATOM 895 O O . PHE A 1 109 ? -0.488 16.297 -10.414 1 68.44 109 PHE A O 1
ATOM 902 N N . PRO A 1 110 ? 1.687 16.547 -9.688 1 54.81 110 PRO A N 1
ATOM 903 C CA . PRO A 1 110 ? 2.176 16.656 -11.062 1 54.81 110 PRO A CA 1
ATOM 904 C C . PRO A 1 110 ? 1.869 15.406 -11.898 1 54.81 110 PRO A C 1
ATOM 906 O O . PRO A 1 110 ? 1.951 14.281 -11.391 1 54.81 110 PRO A O 1
ATOM 909 N N . GLN A 1 111 ? 1.285 15.641 -12.961 1 53.47 111 GLN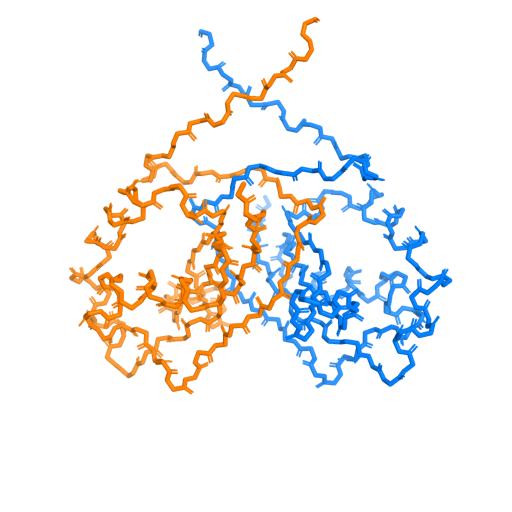 A N 1
ATOM 910 C CA . GLN A 1 111 ? 0.85 14.578 -13.852 1 53.47 111 GLN A CA 1
ATOM 911 C C . GLN A 1 111 ? 2.045 13.844 -14.453 1 53.47 111 GLN A C 1
ATOM 913 O O . GLN A 1 111 ? 3.037 14.469 -14.836 1 53.47 111 GLN A O 1
ATOM 918 N N . ILE A 1 112 ? 2.496 12.852 -14.047 1 47.75 112 ILE A N 1
ATOM 919 C CA . ILE A 1 112 ? 3.48 12.094 -14.812 1 47.75 112 ILE A CA 1
ATOM 920 C C . ILE A 1 112 ? 2.982 11.914 -16.25 1 47.75 112 ILE A C 1
ATOM 922 O O . ILE A 1 112 ? 1.867 11.438 -16.469 1 47.75 112 ILE A O 1
ATOM 926 N N . LYS A 1 113 ? 3.705 12.641 -17.172 1 37.72 113 LYS A N 1
ATOM 927 C CA . LYS A 1 113 ? 3.502 12.422 -18.609 1 37.72 113 LYS A CA 1
ATOM 928 C C . LYS A 1 113 ? 3.674 10.945 -18.969 1 37.72 113 LYS A C 1
ATOM 930 O O . LYS A 1 113 ? 4.711 10.344 -18.672 1 37.72 113 LYS A O 1
ATOM 935 N N . MET A 1 114 ? 2.793 10.203 -19.094 1 36.25 114 MET A N 1
ATOM 936 C CA . MET A 1 114 ? 2.883 8.883 -19.703 1 36.25 114 MET A CA 1
ATOM 937 C C . MET A 1 114 ? 3.381 8.984 -21.141 1 36.25 114 MET A C 1
ATOM 939 O O . MET A 1 114 ? 2.842 9.758 -21.938 1 36.25 114 MET A O 1
ATOM 943 N N . ASN A 1 115 ? 4.715 8.93 -21.422 1 32.5 115 ASN A N 1
ATOM 944 C CA . ASN A 1 115 ? 5.117 8.797 -22.828 1 32.5 115 ASN A CA 1
ATOM 945 C C . ASN A 1 115 ? 4.301 7.719 -23.531 1 32.5 115 ASN A C 1
ATOM 947 O O . ASN A 1 115 ? 4.414 6.535 -23.219 1 32.5 115 ASN A O 1
ATOM 951 N N . GLY A 1 116 ? 3.172 7.914 -23.844 1 28.97 116 GLY A N 1
ATOM 952 C CA . GLY A 1 116 ? 2.637 7.129 -24.938 1 28.97 116 GLY A CA 1
ATOM 953 C C . GLY A 1 116 ? 3.514 7.16 -26.188 1 28.97 116 GLY A C 1
ATOM 954 O O . GLY A 1 116 ? 4.152 8.172 -26.469 1 28.97 116 GLY A O 1
ATOM 955 N N . GLY A 1 117 ? 4.242 6.062 -26.547 1 25.38 117 GLY A N 1
ATOM 956 C CA . GLY A 1 117 ? 4.738 5.957 -27.906 1 25.38 117 GLY A CA 1
ATOM 957 C C . GLY A 1 117 ? 3.77 6.5 -28.938 1 25.38 117 GLY A C 1
ATOM 958 O O . GLY A 1 117 ? 2.621 6.062 -29.016 1 25.38 117 GLY A O 1
ATOM 959 N N . SER A 1 118 ? 3.768 7.734 -29.266 1 21.48 118 SER A N 1
ATOM 960 C CA . SER A 1 118 ? 3.432 7.965 -30.672 1 21.48 118 SER A CA 1
ATOM 961 C C . SER A 1 118 ? 4.41 7.254 -31.594 1 21.48 118 SER A C 1
ATOM 963 O O . SER A 1 118 ? 5.582 7.082 -31.25 1 21.48 118 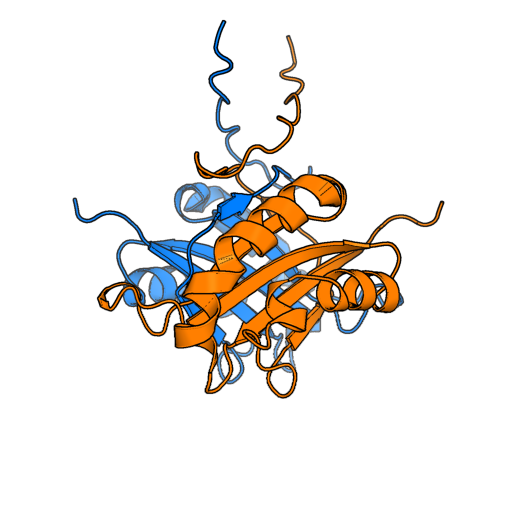SER A O 1
ATOM 965 N N . MET B 1 1 ? -24.516 -0.394 -9.477 1 48.06 1 MET B N 1
ATOM 966 C CA . MET B 1 1 ? -23.859 -1.408 -8.656 1 48.06 1 MET B CA 1
ATOM 967 C C . MET B 1 1 ? -23.031 -0.763 -7.551 1 48.06 1 MET B C 1
ATOM 969 O O . MET B 1 1 ? -22.562 0.368 -7.695 1 48.06 1 MET B O 1
ATOM 973 N N . PRO B 1 2 ? -23.2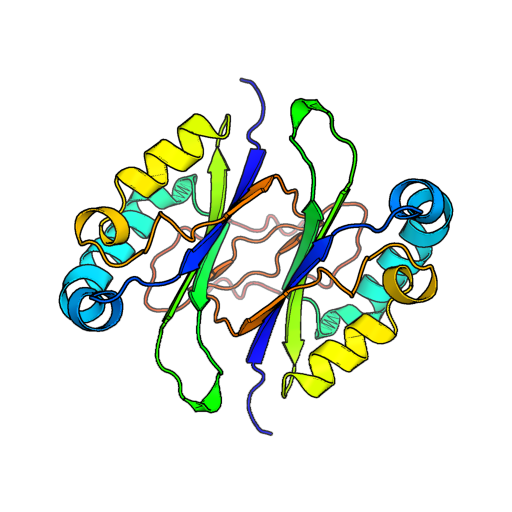34 -1.425 -6.344 1 67.81 2 PRO B N 1
ATOM 974 C CA . PRO B 1 2 ? -22.547 -0.687 -5.277 1 67.81 2 PRO B CA 1
ATOM 975 C C . PRO B 1 2 ? -21.062 -0.459 -5.578 1 67.81 2 PRO B C 1
ATOM 977 O O . PRO B 1 2 ? -20.438 -1.264 -6.277 1 67.81 2 PRO B O 1
ATOM 980 N N . GLY B 1 3 ? -20.547 0.658 -5.43 1 87.25 3 GLY B N 1
ATOM 981 C CA . GLY B 1 3 ? -19.188 1.083 -5.738 1 87.25 3 GLY B CA 1
ATOM 982 C C . GLY B 1 3 ? -18.125 0.184 -5.129 1 87.25 3 GLY B C 1
ATOM 983 O O . GLY B 1 3 ? -18.391 -0.525 -4.156 1 87.25 3 GLY B O 1
ATOM 984 N N . LYS B 1 4 ? -17.125 -0.055 -5.727 1 96.56 4 LYS B N 1
ATOM 985 C CA . LYS B 1 4 ? -16.031 -0.893 -5.25 1 96.56 4 LYS B CA 1
ATOM 986 C C . LYS B 1 4 ? -15.219 -0.182 -4.168 1 96.56 4 LYS B C 1
ATOM 988 O O . LYS B 1 4 ? -15.242 1.048 -4.078 1 96.56 4 LYS B O 1
ATOM 993 N N . HIS B 1 5 ? -14.672 -1.027 -3.32 1 98.06 5 HIS B N 1
ATOM 994 C CA . HIS B 1 5 ? -13.789 -0.579 -2.254 1 98.06 5 HIS B CA 1
ATOM 995 C C . HIS B 1 5 ? -12.367 -1.102 -2.459 1 98.06 5 HIS B C 1
ATOM 997 O O . HIS B 1 5 ? -12.156 -2.059 -3.207 1 98.06 5 HIS B O 1
ATOM 1003 N N . GLU B 1 6 ? -11.406 -0.377 -1.802 1 98.62 6 GLU B N 1
ATOM 1004 C CA . GLU B 1 6 ? -10.016 -0.793 -1.892 1 98.62 6 GLU B CA 1
ATOM 1005 C C . GLU B 1 6 ? -9.578 -1.551 -0.64 1 98.62 6 GLU B C 1
ATOM 1007 O O . GLU B 1 6 ? -9.922 -1.156 0.479 1 98.62 6 GLU B O 1
ATOM 1012 N N . PHE B 1 7 ? -8.883 -2.646 -0.856 1 98.88 7 PHE B N 1
ATOM 1013 C CA . PHE B 1 7 ? -8.336 -3.482 0.208 1 98.88 7 PHE B CA 1
ATOM 1014 C C . PHE B 1 7 ? -6.844 -3.703 0.015 1 98.88 7 PHE B C 1
ATOM 1016 O O . PHE B 1 7 ? -6.406 -4.148 -1.05 1 98.88 7 PHE B O 1
ATOM 1023 N N . LEU B 1 8 ? -6.082 -3.311 1.036 1 98.94 8 LEU B N 1
ATOM 1024 C CA . LEU B 1 8 ? -4.641 -3.512 1.048 1 98.94 8 LEU B CA 1
ATOM 1025 C C . LEU B 1 8 ? -4.27 -4.762 1.843 1 98.94 8 LEU B C 1
ATOM 1027 O O . LEU B 1 8 ? -4.621 -4.879 3.02 1 98.94 8 LEU B O 1
ATOM 1031 N N . PHE B 1 9 ? -3.611 -5.676 1.205 1 98.94 9 PHE B N 1
ATOM 1032 C CA . PHE B 1 9 ? -3.135 -6.902 1.833 1 98.94 9 PHE B CA 1
ATOM 1033 C C . PHE B 1 9 ? -1.643 -6.816 2.129 1 98.94 9 PHE B C 1
ATOM 1035 O O . PHE B 1 9 ? -0.862 -6.375 1.283 1 98.94 9 PHE B O 1
ATOM 1042 N N . ILE B 1 10 ? -1.276 -7.141 3.32 1 98.94 10 ILE B N 1
ATOM 1043 C CA . ILE B 1 10 ? 0.098 -7.457 3.695 1 98.94 10 ILE B CA 1
ATOM 1044 C C . ILE B 1 10 ? 0.249 -8.969 3.875 1 98.94 10 ILE B C 1
ATOM 1046 O O . ILE B 1 10 ? -0.352 -9.555 4.777 1 98.94 10 ILE B O 1
ATOM 1050 N N . LEU B 1 11 ? 1.088 -9.578 3.012 1 98.88 11 LEU B N 1
ATOM 1051 C CA . LEU B 1 11 ? 1.149 -11.031 2.91 1 98.88 11 LEU B CA 1
ATOM 1052 C C . LEU B 1 11 ? 2.582 -11.531 3.078 1 98.88 11 LEU B C 1
ATOM 1054 O O . LEU B 1 11 ? 3.291 -11.734 2.09 1 98.88 11 LEU B O 1
ATOM 1058 N N . PRO B 1 12 ? 2.967 -11.805 4.328 1 98.75 12 PRO B N 1
ATOM 1059 C CA . PRO B 1 12 ? 4.289 -12.406 4.52 1 98.75 12 PRO B CA 1
ATOM 1060 C C . PRO B 1 12 ? 4.383 -13.82 3.961 1 98.75 12 PRO B C 1
ATOM 1062 O O . PRO B 1 12 ? 3.379 -14.539 3.912 1 98.75 12 PRO B O 1
ATOM 1065 N N . ASP B 1 13 ? 5.59 -14.141 3.547 1 98.75 13 ASP B N 1
ATOM 1066 C CA . ASP B 1 13 ? 5.832 -15.516 3.119 1 98.75 13 ASP B CA 1
ATOM 1067 C C . ASP B 1 13 ? 5.859 -16.469 4.312 1 98.75 13 ASP B C 1
ATOM 1069 O O . ASP B 1 13 ? 6.285 -16.094 5.406 1 98.75 13 ASP B O 1
ATOM 1073 N N . GLY B 1 14 ? 5.422 -17.688 4.012 1 98 14 GLY B N 1
ATOM 1074 C CA . GLY B 1 14 ? 5.543 -18.734 5.012 1 98 14 GLY B CA 1
ATOM 1075 C C . GLY B 1 14 ? 6.895 -19.422 4.992 1 98 14 GLY B C 1
ATOM 1076 O O . GLY B 1 14 ? 7.805 -18.984 4.277 1 98 14 GLY B O 1
ATOM 1077 N N . PRO B 1 15 ? 7.016 -20.438 5.82 1 96.81 15 PRO B N 1
ATOM 1078 C CA . PRO B 1 15 ? 8.297 -21.141 5.941 1 96.81 15 PRO B CA 1
ATOM 1079 C C . PRO B 1 15 ? 8.797 -21.703 4.613 1 96.81 15 PRO B C 1
ATOM 1081 O O . PRO B 1 15 ? 10 -21.781 4.379 1 96.81 15 PRO B O 1
ATOM 1084 N N . GLU B 1 16 ? 7.926 -22.109 3.727 1 96.5 16 GLU B N 1
ATOM 1085 C CA . GLU B 1 16 ? 8.297 -22.656 2.428 1 96.5 16 GLU B CA 1
ATOM 1086 C C . GLU B 1 16 ? 8.211 -21.609 1.332 1 96.5 16 GLU B C 1
ATOM 1088 O O . GLU B 1 16 ? 8.328 -21.922 0.146 1 96.5 16 GLU B O 1
ATOM 1093 N N . GLY B 1 17 ? 7.953 -20.438 1.701 1 97.06 17 GLY B N 1
ATOM 1094 C CA . GLY B 1 17 ? 7.664 -19.375 0.75 1 97.06 17 GLY B CA 1
ATOM 1095 C C . GLY B 1 17 ? 8.781 -19.156 -0.252 1 97.06 17 GLY B C 1
ATOM 1096 O O . GLY B 1 17 ? 8.547 -19.188 -1.463 1 97.06 17 GLY B O 1
ATOM 1097 N N . LEU B 1 18 ? 9.961 -19 0.239 1 94.81 18 LEU B N 1
ATOM 1098 C CA . LEU B 1 18 ? 11.086 -18.688 -0.631 1 94.81 18 LEU B CA 1
ATOM 1099 C C . LEU B 1 18 ? 11.297 -19.797 -1.664 1 94.81 18 LEU B C 1
ATOM 1101 O O . LEU B 1 18 ? 11.461 -19.516 -2.854 1 94.81 18 LEU B O 1
ATOM 1105 N N . LYS B 1 19 ? 11.289 -21 -1.266 1 96.81 19 LYS B N 1
ATOM 1106 C CA . LYS B 1 19 ? 11.445 -22.141 -2.166 1 96.81 19 LYS B CA 1
ATOM 1107 C C . LYS B 1 19 ? 10.305 -22.203 -3.178 1 96.81 19 LYS B C 1
ATOM 1109 O O . LYS B 1 19 ? 10.539 -22.375 -4.375 1 96.81 19 LYS B O 1
ATOM 1114 N N . ASN B 1 20 ? 9.102 -22 -2.73 1 97.69 20 ASN B N 1
ATOM 1115 C CA . ASN B 1 20 ? 7.922 -22.141 -3.576 1 97.69 20 ASN B CA 1
ATOM 1116 C C . ASN B 1 20 ? 7.832 -21 -4.59 1 97.69 20 ASN B C 1
ATOM 1118 O O . ASN B 1 20 ? 7.293 -21.188 -5.688 1 97.69 20 ASN B O 1
ATOM 1122 N N . ARG B 1 21 ? 8.367 -19.812 -4.266 1 97.56 21 ARG B N 1
ATOM 1123 C CA . ARG B 1 21 ? 8.328 -18.688 -5.195 1 97.56 21 ARG B CA 1
ATOM 1124 C C . ARG B 1 21 ? 8.961 -19.062 -6.531 1 97.56 21 ARG B C 1
ATOM 1126 O O . ARG B 1 21 ? 8.539 -18.562 -7.582 1 97.56 21 ARG B O 1
ATOM 1133 N N . GLU B 1 22 ? 9.898 -19.938 -6.52 1 94.56 22 GLU B N 1
ATOM 1134 C CA . GLU B 1 22 ? 10.57 -20.344 -7.75 1 94.56 22 GLU B CA 1
ATOM 1135 C C . GLU B 1 22 ? 9.586 -20.938 -8.75 1 94.56 22 GLU B C 1
ATOM 1137 O O . GLU B 1 22 ? 9.641 -20.625 -9.945 1 94.56 22 GLU B O 1
ATOM 1142 N N . SER B 1 23 ? 8.68 -21.688 -8.32 1 97.06 23 SER B N 1
ATOM 1143 C CA . SER B 1 23 ? 7.77 -22.406 -9.203 1 97.06 23 SER B CA 1
ATOM 1144 C C . SER B 1 23 ? 6.457 -21.656 -9.383 1 97.06 23 SER B C 1
ATOM 1146 O O . SER B 1 23 ? 5.711 -21.906 -10.336 1 97.06 23 SER B O 1
ATOM 1148 N N . TRP B 1 24 ? 6.176 -20.703 -8.492 1 98.12 24 TRP B N 1
ATOM 1149 C CA . TRP B 1 24 ? 4.805 -20.203 -8.461 1 98.12 24 TRP B CA 1
ATOM 1150 C C . TRP B 1 24 ? 4.746 -18.75 -8.906 1 98.12 24 TRP B C 1
ATOM 1152 O O . TRP B 1 24 ? 3.664 -18.203 -9.109 1 98.12 24 TRP B O 1
ATOM 1162 N N . THR B 1 25 ? 5.906 -18.062 -9.133 1 97.06 25 THR B N 1
ATOM 1163 C CA . THR B 1 25 ? 5.922 -16.656 -9.508 1 97.06 25 THR B CA 1
ATOM 1164 C C . THR B 1 25 ? 5.316 -16.469 -10.898 1 97.06 25 THR B C 1
ATOM 1166 O O . THR B 1 25 ? 4.488 -15.57 -11.102 1 97.06 25 THR B O 1
ATOM 1169 N N . ASP B 1 26 ? 5.672 -17.344 -11.852 1 96 26 ASP B N 1
ATOM 1170 C CA . ASP B 1 26 ? 5.125 -17.203 -13.195 1 96 26 ASP B CA 1
ATOM 1171 C C . ASP B 1 26 ? 3.605 -17.375 -13.188 1 96 26 ASP B C 1
ATOM 1173 O O . ASP B 1 26 ? 2.877 -16.5 -13.672 1 96 26 ASP B O 1
ATOM 1177 N N . PRO B 1 27 ? 3.074 -18.469 -12.602 1 97.88 27 PRO B N 1
ATOM 1178 C CA . PRO B 1 27 ? 1.617 -18.594 -12.508 1 97.88 27 PRO B CA 1
ATOM 1179 C C . PRO B 1 27 ? 0.97 -17.406 -11.789 1 97.88 27 PRO B C 1
ATOM 1181 O O . PRO B 1 27 ? -0.126 -16.969 -12.164 1 97.88 27 PRO B O 1
ATOM 1184 N N . HIS B 1 28 ? 1.55 -16.875 -10.781 1 97.81 28 HIS B N 1
ATOM 1185 C CA . HIS B 1 28 ? 1.06 -15.719 -10.055 1 97.81 28 HIS B CA 1
ATOM 1186 C C . HIS B 1 28 ? 0.959 -14.5 -10.961 1 97.81 28 HIS B C 1
ATOM 1188 O O . HIS B 1 28 ? -0.075 -13.828 -11 1 97.81 28 HIS B O 1
ATOM 1194 N N . GLU B 1 29 ? 2.033 -14.242 -11.688 1 95.38 29 GLU B N 1
ATOM 1195 C CA . GLU B 1 29 ? 2.043 -13.086 -12.578 1 95.38 29 GLU B CA 1
ATOM 1196 C C . GLU B 1 29 ? 0.981 -13.211 -13.664 1 95.38 29 GLU B C 1
ATOM 1198 O O . GLU B 1 29 ? 0.317 -12.234 -14.008 1 95.38 29 GLU B O 1
ATOM 1203 N N . ARG B 1 30 ? 0.766 -14.406 -14.172 1 95.31 30 ARG B N 1
ATOM 1204 C CA . ARG B 1 30 ? -0.287 -14.641 -15.156 1 95.31 30 ARG B CA 1
ATOM 1205 C C . ARG B 1 30 ? -1.667 -14.422 -14.547 1 95.31 30 ARG B C 1
ATOM 1207 O O . ARG B 1 30 ? -2.566 -13.891 -15.195 1 95.31 30 ARG B O 1
ATOM 1214 N N . PHE B 1 31 ? -1.812 -14.891 -13.344 1 96.88 31 PHE B N 1
ATOM 1215 C CA . PHE B 1 31 ? -3.062 -14.688 -12.625 1 96.88 31 PHE B CA 1
ATOM 1216 C C . PHE B 1 31 ? -3.354 -13.195 -12.469 1 96.88 31 PHE B C 1
ATOM 1218 O O . PHE B 1 31 ? -4.48 -12.75 -12.703 1 96.88 31 PHE B O 1
ATOM 1225 N N . VAL B 1 32 ? -2.326 -12.391 -12.07 1 95.75 32 VAL B N 1
ATOM 1226 C CA . VAL B 1 32 ? -2.453 -10.945 -11.906 1 95.75 32 VAL B CA 1
ATOM 1227 C C . VAL B 1 32 ? -2.896 -10.312 -13.227 1 95.75 32 VAL B C 1
ATOM 1229 O O . VAL B 1 32 ? -3.803 -9.477 -13.25 1 95.75 32 VAL B O 1
ATOM 1232 N N . GLU B 1 33 ? -2.322 -10.812 -14.289 1 92.38 33 GLU B N 1
ATOM 1233 C CA . GLU B 1 33 ? -2.676 -10.289 -15.609 1 92.38 33 GLU B CA 1
ATOM 1234 C C . GLU B 1 33 ? -4.109 -10.648 -15.977 1 92.38 33 GLU B C 1
ATOM 1236 O O . GLU B 1 33 ? -4.863 -9.805 -16.469 1 92.38 33 GLU B O 1
ATOM 1241 N N . ARG B 1 34 ? -4.465 -11.828 -15.727 1 95.44 34 ARG B N 1
ATOM 1242 C CA . ARG B 1 34 ? -5.801 -12.305 -16.078 1 95.44 34 ARG B CA 1
ATOM 1243 C C . ARG B 1 34 ? -6.871 -11.586 -15.266 1 95.44 34 ARG B C 1
ATOM 1245 O O . ARG B 1 34 ? -7.957 -11.297 -15.773 1 95.44 34 ARG B O 1
ATOM 1252 N N . GLU B 1 35 ? -6.551 -11.359 -14.031 1 96.38 35 GLU B N 1
ATOM 1253 C CA . GLU B 1 35 ? -7.492 -10.727 -13.117 1 96.38 35 GLU B CA 1
ATOM 1254 C C . GLU B 1 35 ? 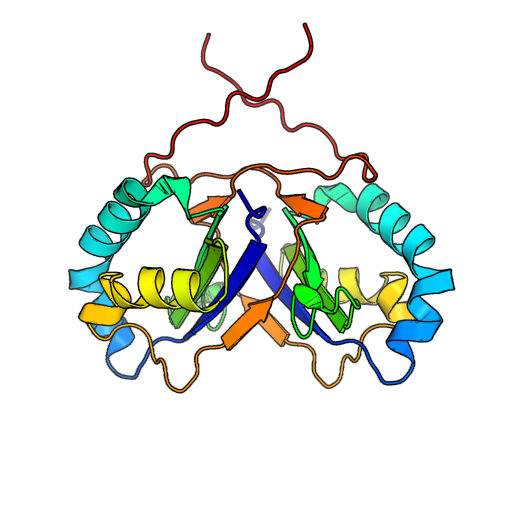-7.188 -9.234 -12.953 1 96.38 35 GLU B C 1
ATOM 1256 O O . GLU B 1 35 ? -7.391 -8.672 -11.875 1 96.38 35 GLU B O 1
ATOM 1261 N N . SER B 1 36 ? -6.676 -8.609 -13.938 1 93.19 36 SER B N 1
ATOM 1262 C CA . SER B 1 36 ? -6.133 -7.258 -13.883 1 93.19 36 SER B CA 1
ATOM 1263 C C . SER B 1 36 ? -7.191 -6.254 -13.445 1 93.19 36 SER B C 1
ATOM 1265 O O . SER B 1 36 ? -6.867 -5.207 -12.883 1 93.19 36 SER B O 1
ATOM 1267 N N . GLU B 1 37 ? -8.453 -6.535 -13.625 1 93.44 37 GLU B N 1
ATOM 1268 C CA . GLU B 1 37 ? -9.516 -5.605 -13.266 1 93.44 37 GLU B CA 1
ATOM 1269 C C . GLU B 1 37 ? -9.586 -5.391 -11.758 1 93.44 37 GLU B C 1
ATOM 1271 O O . GLU B 1 37 ? -10.141 -4.398 -11.289 1 93.44 37 GLU B O 1
ATOM 1276 N N . TYR B 1 38 ? -9.031 -6.32 -11.008 1 97.06 38 TYR B N 1
ATOM 1277 C CA . TYR B 1 38 ? -9.07 -6.234 -9.547 1 97.06 38 TYR B CA 1
ATOM 1278 C C . TYR B 1 38 ? -7.84 -5.508 -9.016 1 97.06 38 TYR B C 1
ATOM 1280 O O . TYR B 1 38 ? -7.875 -4.934 -7.926 1 97.06 38 TYR B O 1
ATOM 1288 N N . TRP B 1 39 ? -6.75 -5.531 -9.695 1 96.75 39 TRP B N 1
ATOM 1289 C CA . TRP B 1 39 ? -5.457 -5.145 -9.148 1 96.75 39 TRP B CA 1
ATOM 1290 C C . TRP B 1 39 ? -5.203 -3.654 -9.344 1 96.75 39 TRP B C 1
ATOM 1292 O O . TRP B 1 39 ? -5.324 -3.139 -10.461 1 96.75 39 TRP B O 1
ATOM 1302 N N . LEU B 1 40 ? -4.867 -3.025 -8.266 1 97.19 40 LEU B N 1
ATOM 1303 C CA . LEU B 1 40 ? -4.602 -1.592 -8.305 1 97.19 40 LEU B CA 1
ATOM 1304 C C . LEU B 1 40 ? -3.115 -1.31 -8.102 1 97.19 40 LEU B C 1
ATOM 1306 O O . LEU B 1 40 ? -2.588 -0.333 -8.641 1 97.19 40 LEU B O 1
ATOM 1310 N N . ALA B 1 41 ? -2.428 -2.119 -7.316 1 97.69 41 ALA B N 1
ATOM 1311 C CA . ALA B 1 41 ? -1 -1.988 -7.043 1 97.69 41 ALA B CA 1
ATOM 1312 C C . ALA B 1 41 ? -0.468 -3.213 -6.305 1 97.69 41 ALA B C 1
ATOM 1314 O O . ALA B 1 41 ? -1.244 -4.008 -5.766 1 97.69 41 ALA B O 1
ATOM 1315 N N . GLY B 1 42 ? 0.856 -3.393 -6.336 1 98.12 42 GLY B N 1
ATOM 1316 C CA . GLY B 1 42 ? 1.444 -4.469 -5.559 1 98.12 42 GLY B CA 1
ATOM 1317 C C . GLY B 1 42 ? 2.855 -4.816 -5.992 1 98.12 42 GLY B C 1
ATOM 1318 O O . GLY B 1 42 ? 3.383 -4.227 -6.938 1 98.12 42 GLY B O 1
ATOM 1319 N N . GLY B 1 43 ? 3.393 -5.77 -5.266 1 98.06 43 GLY B N 1
ATOM 1320 C CA . GLY B 1 43 ? 4.746 -6.238 -5.508 1 98.06 43 GLY B CA 1
ATOM 1321 C C . GLY B 1 43 ? 5.359 -6.945 -4.316 1 98.06 43 GLY B C 1
ATOM 1322 O O . GLY B 1 43 ? 4.668 -7.234 -3.336 1 98.06 43 GLY B O 1
ATOM 1323 N N . PRO B 1 44 ? 6.605 -7.219 -4.449 1 98.19 44 PRO B N 1
ATOM 1324 C CA . PRO B 1 44 ? 7.262 -7.996 -3.395 1 98.19 44 PRO B CA 1
ATOM 1325 C C . PRO B 1 44 ? 7.637 -7.145 -2.182 1 98.19 44 PRO B C 1
ATOM 1327 O O . PRO B 1 44 ? 7.816 -5.93 -2.307 1 98.19 44 PRO B O 1
ATOM 1330 N N . MET B 1 45 ? 7.73 -7.816 -1.027 1 98.62 45 MET B N 1
ATOM 1331 C CA . MET B 1 45 ? 8.242 -7.281 0.232 1 98.62 45 MET B CA 1
ATOM 1332 C C . MET B 1 45 ? 9.578 -7.914 0.592 1 98.62 45 MET B C 1
ATOM 1334 O O . MET B 1 45 ? 9.852 -9.055 0.222 1 98.62 45 MET B O 1
ATOM 1338 N N . TYR B 1 46 ? 10.375 -7.195 1.352 1 97.88 46 TYR B N 1
ATOM 1339 C CA . TYR B 1 46 ? 11.719 -7.598 1.766 1 97.88 46 TYR B CA 1
ATOM 1340 C C . TYR B 1 46 ? 11.938 -7.324 3.25 1 97.88 46 TYR B C 1
ATOM 1342 O O . TYR B 1 46 ? 11.289 -6.449 3.826 1 97.88 46 TYR B O 1
ATOM 1350 N N . ASP B 1 47 ? 12.898 -8.125 3.83 1 96.25 47 ASP B N 1
ATOM 1351 C CA . ASP B 1 47 ? 13.352 -7.691 5.148 1 96.25 47 ASP B CA 1
ATOM 1352 C C . ASP B 1 47 ? 14.07 -6.344 5.07 1 96.25 47 ASP B C 1
ATOM 1354 O O . ASP B 1 47 ? 13.898 -5.496 5.949 1 96.25 47 ASP B O 1
ATOM 1358 N N . ASN B 1 48 ? 14.867 -6.195 4.117 1 96.38 48 ASN B N 1
ATOM 1359 C CA . ASN B 1 48 ? 15.5 -4.949 3.701 1 96.38 48 ASN B CA 1
ATOM 1360 C C . ASN B 1 48 ? 15.883 -4.984 2.225 1 96.38 48 ASN B C 1
ATOM 1362 O O . ASN B 1 48 ? 15.984 -6.059 1.63 1 96.38 48 ASN B O 1
ATOM 1366 N N . HIS B 1 49 ? 16.047 -3.812 1.644 1 96.38 49 HIS B N 1
ATOM 1367 C CA . HIS B 1 49 ? 16.328 -3.736 0.212 1 96.38 49 HIS B CA 1
ATOM 1368 C C . HIS B 1 49 ? 17.703 -4.277 -0.119 1 96.38 49 HIS B C 1
ATOM 1370 O O . HIS B 1 49 ? 17.922 -4.828 -1.201 1 96.38 49 HIS B O 1
ATOM 1376 N N . GLU B 1 50 ? 18.625 -4.156 0.75 1 93.25 50 GLU B N 1
ATOM 1377 C CA . GLU B 1 50 ? 20 -4.562 0.498 1 93.25 50 GLU B CA 1
ATOM 1378 C C . GLU B 1 50 ? 20.109 -6.07 0.298 1 93.25 50 GLU B C 1
ATOM 1380 O O . GLU B 1 50 ? 20.844 -6.535 -0.578 1 93.25 50 GLU B O 1
ATOM 1385 N N . GLU B 1 51 ? 19.375 -6.855 1.085 1 92.25 51 GLU B N 1
ATOM 1386 C CA . GLU B 1 51 ? 19.391 -8.312 0.972 1 92.25 51 GLU B CA 1
ATOM 1387 C C . GLU B 1 51 ? 18.703 -8.781 -0.303 1 92.25 51 GLU B C 1
ATOM 1389 O O . GLU B 1 51 ? 19.062 -9.812 -0.868 1 92.25 51 GLU B O 1
ATOM 1394 N N . ASN B 1 52 ? 17.703 -8.094 -0.702 1 93.75 52 ASN B N 1
ATOM 1395 C CA . ASN B 1 52 ? 16.984 -8.297 -1.962 1 93.75 52 ASN B CA 1
ATOM 1396 C C . ASN B 1 52 ? 16.406 -9.703 -2.055 1 93.75 52 ASN B C 1
ATOM 1398 O O . ASN B 1 52 ? 16.484 -10.344 -3.107 1 93.75 52 ASN B O 1
ATOM 1402 N N . ILE B 1 53 ? 16.062 -10.258 -0.917 1 95.88 53 ILE B N 1
ATOM 1403 C CA . ILE B 1 53 ? 15.352 -11.539 -0.854 1 95.88 53 ILE B CA 1
ATOM 1404 C C . ILE B 1 53 ? 13.867 -11.297 -0.603 1 95.88 53 ILE B C 1
ATOM 1406 O O . ILE B 1 53 ?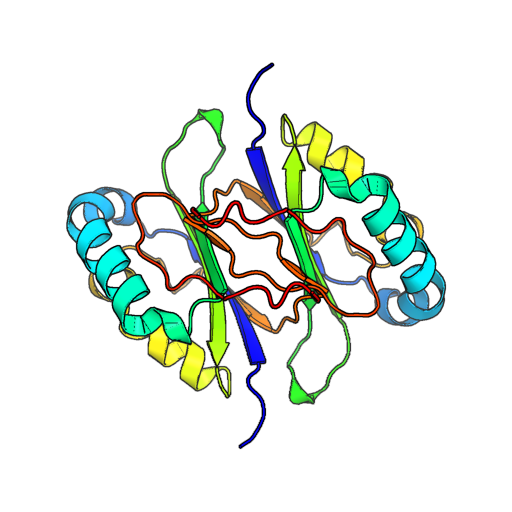 13.492 -10.664 0.392 1 95.88 53 ILE B O 1
ATOM 1410 N N . GLU B 1 54 ? 13.062 -11.766 -1.506 1 97.88 54 GLU B N 1
ATOM 1411 C CA . GLU B 1 54 ? 11.617 -11.578 -1.359 1 97.88 54 GLU B CA 1
ATOM 1412 C C . GLU B 1 54 ? 11.078 -12.367 -0.171 1 97.88 54 GLU B C 1
ATOM 1414 O O . GLU B 1 54 ? 11.359 -13.562 -0.035 1 97.88 54 GLU B O 1
ATOM 1419 N N . ARG B 1 55 ? 10.281 -11.695 0.675 1 98 55 ARG B N 1
ATOM 1420 C CA . ARG B 1 55 ? 9.805 -12.297 1.916 1 98 55 ARG B CA 1
ATOM 1421 C C . ARG B 1 55 ? 8.297 -12.102 2.068 1 98 55 ARG B C 1
ATOM 1423 O O . ARG B 1 55 ? 7.746 -12.312 3.152 1 98 55 ARG B O 1
ATOM 1430 N N . GLY B 1 56 ? 7.641 -11.719 1.083 1 98.62 56 GLY B N 1
ATOM 1431 C CA . GLY B 1 56 ? 6.207 -11.477 1.092 1 98.62 56 GLY B CA 1
ATOM 1432 C C . GLY B 1 56 ? 5.746 -10.57 -0.033 1 98.62 56 GLY B C 1
ATOM 1433 O O . GLY B 1 56 ? 6.504 -10.297 -0.966 1 98.62 56 GLY B O 1
ATOM 1434 N N . SER B 1 57 ? 4.492 -10.195 0.06 1 98.81 57 SER B N 1
ATOM 1435 C CA . SER B 1 57 ? 3.898 -9.312 -0.943 1 98.81 57 SER B CA 1
ATOM 1436 C C . SER B 1 57 ? 3.002 -8.266 -0.296 1 98.81 57 SER B C 1
ATOM 1438 O O . SER B 1 57 ? 2.412 -8.508 0.758 1 98.81 57 SER B O 1
ATOM 1440 N N . TRP B 1 58 ? 2.945 -7.145 -0.864 1 98.88 58 TRP B N 1
ATOM 1441 C CA . TRP B 1 58 ? 1.863 -6.191 -0.637 1 98.88 58 TRP B CA 1
ATOM 1442 C C . TRP B 1 58 ? 0.971 -6.078 -1.868 1 98.88 58 TRP B C 1
ATOM 1444 O O . TRP B 1 58 ? 1.456 -6.121 -3.002 1 98.88 58 TRP B O 1
ATOM 1454 N N . VAL B 1 59 ? -0.316 -6.098 -1.648 1 98.88 59 VAL B N 1
ATOM 1455 C CA . VAL B 1 59 ? -1.273 -6.168 -2.746 1 98.88 59 VAL B CA 1
ATOM 1456 C C . VAL B 1 59 ? -2.44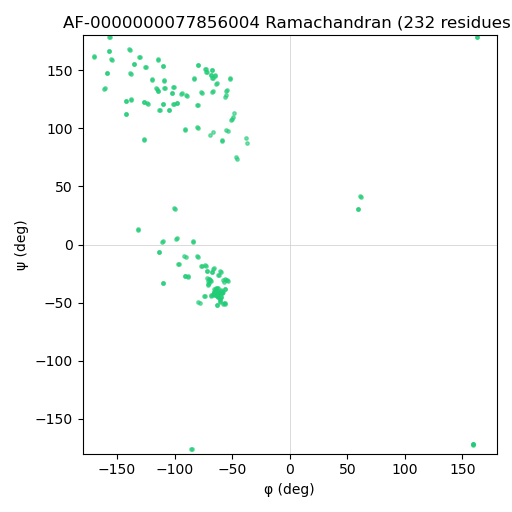1 -5.223 -2.477 1 98.88 59 VAL B C 1
ATOM 1458 O O . VAL B 1 59 ? -3.055 -5.27 -1.408 1 98.88 59 VAL B O 1
ATOM 1461 N N . LEU B 1 60 ? -2.693 -4.359 -3.375 1 98.88 60 LEU B N 1
ATOM 1462 C CA . LEU B 1 60 ? -3.859 -3.484 -3.342 1 98.88 60 LEU B CA 1
ATOM 1463 C C . LEU B 1 60 ? -4.863 -3.871 -4.426 1 98.88 60 LEU B C 1
ATOM 1465 O O . LEU B 1 60 ? -4.539 -3.842 -5.613 1 98.88 60 LEU B O 1
ATOM 1469 N N . VAL B 1 61 ? -6.094 -4.203 -3.994 1 98.75 61 VAL B N 1
ATOM 1470 C CA . VAL B 1 61 ? -7.117 -4.598 -4.957 1 98.75 61 VAL B CA 1
ATOM 1471 C C . VAL B 1 61 ? -8.406 -3.818 -4.695 1 98.75 61 VAL B C 1
ATOM 1473 O O . VAL B 1 61 ? -8.578 -3.246 -3.617 1 98.75 61 VAL B O 1
ATOM 1476 N N . GLN B 1 62 ? -9.242 -3.799 -5.699 1 98.5 62 GLN B N 1
ATOM 1477 C CA . GLN B 1 62 ? -10.609 -3.299 -5.539 1 98.5 62 GLN B CA 1
ATOM 1478 C C . GLN B 1 62 ? -11.625 -4.438 -5.617 1 98.5 62 GLN B C 1
ATOM 1480 O O . GLN B 1 62 ? -11.438 -5.387 -6.379 1 98.5 62 GLN B O 1
ATOM 1485 N N . ALA B 1 63 ? -12.641 -4.387 -4.812 1 98.25 63 ALA B N 1
ATOM 1486 C CA . ALA B 1 63 ? -13.727 -5.363 -4.758 1 98.25 63 ALA B CA 1
ATOM 1487 C C . ALA B 1 63 ? -14.992 -4.75 -4.156 1 98.25 63 ALA B C 1
ATOM 1489 O O . ALA B 1 63 ? -14.938 -3.676 -3.551 1 98.25 63 ALA B O 1
ATOM 1490 N N . HIS B 1 64 ? -16.078 -5.445 -4.316 1 97.25 64 HIS B N 1
ATOM 1491 C CA . HIS B 1 64 ? -17.344 -4.934 -3.781 1 97.25 64 HIS B CA 1
ATOM 1492 C C . HIS B 1 64 ? -17.344 -4.992 -2.258 1 97.25 64 HIS B C 1
ATOM 1494 O O . HIS B 1 64 ? -18.016 -4.18 -1.606 1 97.25 64 HIS B O 1
ATOM 1500 N N . ASP B 1 65 ? -16.656 -6.027 -1.737 1 96.69 65 ASP B N 1
ATOM 1501 C CA . ASP B 1 65 ? -16.516 -6.152 -0.29 1 96.69 65 ASP B CA 1
ATOM 1502 C C . ASP B 1 65 ? -15.289 -6.98 0.075 1 96.69 65 ASP B C 1
ATOM 1504 O O . ASP B 1 65 ? -14.57 -7.457 -0.807 1 96.69 65 ASP B O 1
ATOM 1508 N N . LYS B 1 66 ? -15.125 -7.09 1.363 1 97.38 66 LYS B N 1
ATOM 1509 C CA . LYS B 1 66 ? -13.938 -7.781 1.863 1 97.38 66 LYS B CA 1
ATOM 1510 C C . LYS B 1 66 ? -13.953 -9.25 1.45 1 97.38 66 LYS B C 1
ATOM 1512 O O . LYS B 1 66 ? -12.898 -9.82 1.145 1 97.38 66 LYS B O 1
ATOM 1517 N N . ASN B 1 67 ? -15.102 -9.883 1.456 1 97.88 67 ASN B N 1
ATOM 1518 C CA . ASN B 1 67 ? -15.203 -11.289 1.095 1 97.88 67 ASN B CA 1
ATOM 1519 C C . ASN B 1 67 ? -14.773 -11.531 -0.35 1 97.88 67 ASN B C 1
ATOM 1521 O O . ASN B 1 67 ? -14.062 -12.492 -0.64 1 97.88 67 ASN B O 1
ATOM 1525 N N . GLU B 1 68 ? -15.219 -10.688 -1.229 1 98.31 68 GLU B N 1
ATOM 1526 C CA . GLU B 1 68 ? -14.82 -10.805 -2.629 1 98.31 68 GLU B CA 1
ATOM 1527 C C . GLU B 1 68 ? -13.312 -10.648 -2.789 1 98.31 68 GLU B C 1
ATOM 1529 O O . GLU B 1 68 ? -12.688 -11.367 -3.572 1 98.31 68 GLU B O 1
ATOM 1534 N N . ALA B 1 69 ? -12.711 -9.719 -2.092 1 98.69 69 ALA B N 1
ATOM 1535 C CA . ALA B 1 69 ? -11.266 -9.508 -2.137 1 98.69 69 ALA B CA 1
ATOM 1536 C C . ALA B 1 69 ? -10.523 -10.742 -1.634 1 98.69 69 ALA B C 1
ATOM 1538 O O . ALA B 1 69 ? -9.547 -11.172 -2.248 1 98.69 69 ALA B O 1
ATOM 1539 N N . LEU B 1 70 ? -11.016 -11.242 -0.553 1 98.69 70 LEU B N 1
ATOM 1540 C CA . LEU B 1 70 ? -10.406 -12.438 0.026 1 98.69 70 LEU B CA 1
ATOM 1541 C C . LEU B 1 70 ? -10.531 -13.625 -0.922 1 98.69 70 LEU B C 1
ATOM 1543 O O . LEU B 1 70 ? -9.578 -14.375 -1.105 1 98.69 70 LEU B O 1
ATOM 1547 N N . ASP B 1 71 ? -11.68 -13.797 -1.502 1 98.62 71 ASP B N 1
ATOM 1548 C CA . ASP B 1 71 ? -11.898 -14.883 -2.457 1 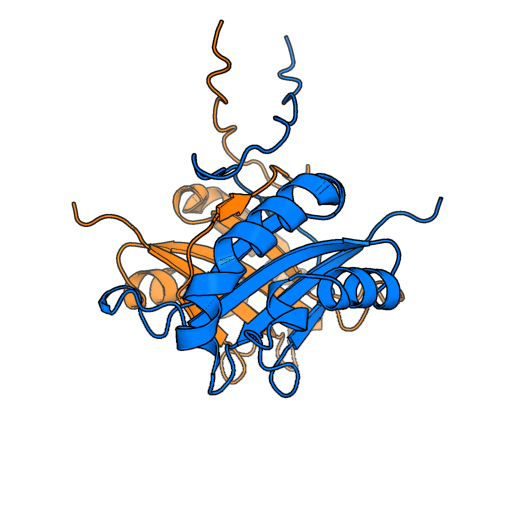98.62 71 ASP B CA 1
ATOM 1549 C C . ASP B 1 71 ? -10.93 -14.789 -3.627 1 98.62 71 ASP B C 1
ATOM 1551 O O . ASP B 1 71 ? -10.398 -15.805 -4.086 1 98.62 71 ASP B O 1
ATOM 1555 N N . LEU B 1 72 ? -10.734 -13.594 -4.094 1 98.75 72 LEU B N 1
ATOM 1556 C CA . LEU B 1 72 ? -9.781 -13.375 -5.18 1 98.75 72 LEU B CA 1
ATOM 1557 C C . LEU B 1 72 ? -8.398 -13.898 -4.805 1 98.75 72 LEU B C 1
ATOM 1559 O O . LEU B 1 72 ? -7.801 -14.672 -5.551 1 98.75 72 LEU B O 1
ATOM 1563 N N . LEU B 1 73 ? -7.871 -13.5 -3.609 1 98.81 73 LEU B N 1
ATOM 1564 C CA . LEU B 1 73 ? -6.496 -13.836 -3.256 1 98.81 73 LEU B CA 1
ATOM 1565 C C . LEU B 1 73 ? -6.379 -15.289 -2.828 1 98.81 73 LEU B C 1
ATOM 1567 O O . LEU B 1 73 ? -5.285 -15.859 -2.84 1 98.81 73 LEU B O 1
ATOM 1571 N N . GLN B 1 74 ? -7.504 -15.898 -2.477 1 98.62 74 GLN B N 1
ATOM 1572 C CA . GLN B 1 74 ? -7.484 -17.328 -2.164 1 98.62 74 GLN B CA 1
ATOM 1573 C C . GLN B 1 74 ? -7.281 -18.156 -3.422 1 98.62 74 GLN B C 1
ATOM 1575 O O . GLN B 1 74 ? -6.805 -19.297 -3.348 1 98.62 74 GLN B O 1
ATOM 1580 N N . ARG B 1 75 ? -7.602 -17.625 -4.562 1 98.62 75 ARG B N 1
ATOM 1581 C CA . ARG B 1 75 ? -7.434 -18.312 -5.836 1 98.62 75 ARG B CA 1
ATOM 1582 C C . ARG B 1 75 ? -6.066 -18.031 -6.441 1 98.62 75 ARG B C 1
ATOM 1584 O O . ARG B 1 75 ? -5.68 -18.641 -7.441 1 98.62 75 ARG B O 1
ATOM 1591 N N . ASP B 1 76 ? -5.348 -17.094 -5.902 1 98.81 76 ASP B N 1
ATOM 1592 C CA . ASP B 1 76 ? -4.039 -16.719 -6.43 1 98.81 76 ASP B CA 1
ATOM 1593 C C . ASP B 1 76 ? -3.051 -17.875 -6.332 1 98.81 76 ASP B C 1
ATOM 1595 O O . ASP B 1 76 ? -2.971 -18.547 -5.297 1 98.81 76 ASP B O 1
ATOM 1599 N N . PRO B 1 77 ? -2.234 -18.094 -7.344 1 98.88 77 PRO B N 1
ATOM 1600 C CA . PRO B 1 77 ? -1.233 -19.172 -7.332 1 98.88 77 PRO B CA 1
ATOM 1601 C C . PRO B 1 77 ? -0.314 -19.109 -6.113 1 98.88 77 PRO B C 1
ATOM 1603 O O . PRO B 1 77 ? 0.154 -20.141 -5.633 1 98.88 77 PRO B O 1
ATOM 1606 N N . PHE B 1 78 ? 0.001 -17.938 -5.531 1 98.88 78 PHE B N 1
ATOM 1607 C CA . PHE B 1 78 ? 0.847 -17.812 -4.352 1 98.88 78 PHE B CA 1
ATOM 1608 C C . PHE B 1 78 ? 0.136 -18.359 -3.119 1 98.88 78 PHE B C 1
ATOM 1610 O O . PHE B 1 78 ? 0.781 -18.859 -2.191 1 98.88 78 PHE B O 1
ATOM 1617 N N . THR B 1 79 ? -1.223 -18.266 -3.086 1 98.81 79 THR B N 1
ATOM 1618 C CA . THR B 1 79 ? -1.975 -18.906 -2.02 1 98.81 79 THR B CA 1
ATOM 1619 C C . THR B 1 79 ? -2.018 -20.422 -2.232 1 98.81 79 THR B C 1
ATOM 1621 O O . THR B 1 79 ? -1.733 -21.188 -1.314 1 98.81 79 THR B O 1
ATOM 1624 N N . VAL B 1 80 ? -2.273 -20.875 -3.449 1 98.38 80 VAL B N 1
ATOM 1625 C CA . VAL B 1 80 ? -2.387 -22.281 -3.807 1 98.38 80 VAL B CA 1
ATOM 1626 C C . VAL B 1 80 ? -1.059 -22.984 -3.547 1 98.38 80 VAL B C 1
ATOM 1628 O O . VAL B 1 80 ? -1.033 -24.094 -3 1 98.38 80 VAL B O 1
ATOM 1631 N N . GLY B 1 81 ? -0.005 -22.312 -3.883 1 98.44 81 GLY B N 1
ATOM 1632 C CA . GLY B 1 81 ? 1.33 -22.875 -3.756 1 98.44 81 GLY B CA 1
ATOM 1633 C C . GLY B 1 81 ? 1.915 -22.719 -2.365 1 98.44 81 GLY B C 1
ATOM 1634 O O . GLY B 1 81 ? 3.09 -23.016 -2.143 1 98.44 81 GLY B O 1
ATOM 1635 N N . LYS B 1 82 ? 1.196 -22.188 -1.46 1 98.19 82 LYS B N 1
ATOM 1636 C CA . LYS B 1 82 ? 1.591 -22.016 -0.064 1 98.19 82 LYS B CA 1
ATOM 1637 C C . LYS B 1 82 ? 2.83 -21.141 0.057 1 98.19 82 LYS B C 1
ATOM 1639 O O . LYS B 1 82 ? 3.736 -21.438 0.838 1 98.19 82 LYS B O 1
ATOM 1644 N N . VAL B 1 83 ? 2.85 -20.125 -0.714 1 98.88 83 VAL B N 1
ATOM 1645 C CA . VAL B 1 83 ? 3.904 -19.125 -0.622 1 98.88 83 VAL B CA 1
ATOM 1646 C C . VAL B 1 83 ? 3.625 -18.172 0.55 1 98.88 83 VAL B C 1
ATOM 1648 O O . VAL B 1 83 ? 4.48 -17.984 1.418 1 98.88 83 VAL B O 1
ATOM 1651 N N . TRP B 1 84 ? 2.412 -17.672 0.588 1 98.88 84 TRP B N 1
ATOM 1652 C CA . TRP B 1 84 ? 2.025 -16.703 1.615 1 98.88 84 TRP B CA 1
ATOM 1653 C C . TRP B 1 84 ? 1.621 -17.406 2.902 1 98.88 84 TRP B C 1
ATOM 1655 O O . TRP B 1 84 ? 1.038 -18.5 2.861 1 98.88 84 TRP B O 1
ATOM 1665 N N . ASP B 1 85 ? 1.963 -16.844 4.008 1 98.75 85 ASP B N 1
ATOM 1666 C CA . ASP B 1 85 ? 1.513 -17.281 5.328 1 98.75 85 ASP B CA 1
ATOM 1667 C C . ASP B 1 85 ? 0.231 -16.547 5.734 1 98.75 85 ASP B C 1
ATOM 1669 O O . ASP B 1 85 ? 0.284 -15.453 6.297 1 98.75 85 ASP B O 1
ATOM 1673 N N . TRP B 1 86 ? -0.898 -17.188 5.566 1 98.5 86 TRP B N 1
ATOM 1674 C CA . TRP B 1 86 ? -2.188 -16.531 5.762 1 98.5 86 TRP B CA 1
ATOM 1675 C C . TRP B 1 86 ? -2.463 -16.312 7.246 1 98.5 86 TRP B C 1
ATOM 1677 O O . TRP B 1 86 ? -3.32 -15.508 7.609 1 98.5 86 TRP B O 1
ATOM 1687 N N . GLU B 1 87 ? -1.743 -17.031 8.109 1 98.31 87 GLU B N 1
ATOM 1688 C CA . GLU B 1 87 ? -1.896 -16.812 9.539 1 98.31 87 GLU B CA 1
ATOM 1689 C C . GLU B 1 87 ? -1.363 -15.438 9.938 1 98.31 87 GLU B C 1
ATOM 1691 O O . GLU B 1 87 ? -1.78 -14.875 10.953 1 98.31 87 GLU B O 1
ATOM 1696 N N . LYS B 1 88 ? -0.469 -14.875 9.172 1 98.31 88 LYS B N 1
ATOM 1697 C CA . LYS B 1 88 ? 0.157 -13.602 9.5 1 98.31 88 LYS B CA 1
ATOM 1698 C C . LYS B 1 88 ? -0.31 -12.5 8.547 1 98.31 88 LYS B C 1
ATOM 1700 O O . LYS B 1 88 ? 0.167 -11.367 8.625 1 98.31 88 LYS B O 1
ATOM 1705 N N . ALA B 1 89 ? -1.186 -12.82 7.676 1 98.75 89 ALA B N 1
ATOM 1706 C CA . ALA B 1 89 ? -1.687 -11.867 6.691 1 98.75 89 ALA B CA 1
ATOM 1707 C C . ALA B 1 89 ? -2.527 -10.781 7.359 1 98.75 89 ALA B C 1
ATOM 1709 O O . ALA B 1 89 ? -3.168 -11.031 8.383 1 98.75 89 ALA B O 1
ATOM 1710 N N . GLN B 1 90 ? -2.439 -9.57 6.789 1 98.44 90 GLN B N 1
ATOM 1711 C CA . GLN B 1 90 ? -3.303 -8.453 7.164 1 98.44 90 GLN B CA 1
ATOM 1712 C C . GLN B 1 90 ? -4.117 -7.965 5.969 1 98.44 90 GLN B C 1
ATOM 1714 O O . GLN B 1 90 ? -3.609 -7.898 4.848 1 98.44 90 GLN B O 1
ATOM 1719 N N . VAL B 1 91 ? -5.344 -7.605 6.262 1 98.69 91 VAL B N 1
ATOM 1720 C CA . VAL B 1 91 ? -6.195 -6.949 5.273 1 98.69 91 VAL B CA 1
ATOM 1721 C C . VAL B 1 91 ? -6.684 -5.609 5.824 1 98.69 91 VAL B C 1
ATOM 1723 O O . VAL B 1 91 ? -7.359 -5.566 6.855 1 98.69 91 VAL B O 1
ATOM 1726 N N . LEU B 1 92 ? -6.379 -4.574 5.133 1 98.69 92 LEU B N 1
ATOM 1727 C CA . LEU B 1 92 ? -6.723 -3.227 5.57 1 98.69 92 LEU B CA 1
ATOM 1728 C C . LEU B 1 92 ? -7.723 -2.584 4.621 1 98.69 92 LEU B C 1
ATOM 1730 O O . LEU B 1 92 ? -7.57 -2.67 3.398 1 98.69 92 LEU B O 1
ATOM 1734 N N . SER B 1 93 ? -8.789 -1.998 5.211 1 98.75 93 SER B N 1
ATOM 1735 C CA . SER B 1 93 ? -9.711 -1.181 4.426 1 98.75 93 SER B CA 1
ATOM 1736 C C . SER B 1 93 ? -9.156 0.22 4.203 1 98.75 93 SER B C 1
ATOM 1738 O O . SER B 1 93 ? -8.891 0.949 5.16 1 98.75 93 SER B O 1
ATOM 1740 N N . ILE B 1 94 ? -9 0.54 2.898 1 98.69 94 ILE B N 1
ATOM 1741 C CA . ILE B 1 94 ? -8.359 1.821 2.625 1 98.69 94 ILE B CA 1
ATOM 1742 C C . ILE B 1 94 ? -9.062 2.512 1.46 1 98.69 94 ILE B C 1
ATOM 1744 O O . ILE B 1 94 ? -9.961 1.938 0.843 1 98.69 94 ILE B O 1
ATOM 1748 N N . LYS B 1 95 ? -8.758 3.752 1.265 1 97.56 95 LYS B N 1
ATOM 1749 C CA . LYS B 1 95 ? -8.953 4.492 0.02 1 97.56 95 LYS B CA 1
ATOM 1750 C C . LYS B 1 95 ? -7.645 5.137 -0.44 1 97.56 95 LYS B C 1
ATOM 1752 O O . LYS B 1 95 ? -6.758 5.402 0.372 1 97.56 95 LYS B O 1
ATOM 1757 N N . SER B 1 96 ? -7.559 5.324 -1.774 1 97.38 96 SER B N 1
ATOM 1758 C CA . SER B 1 96 ? -6.41 6.043 -2.318 1 97.38 96 SER B CA 1
ATOM 1759 C C . SER B 1 96 ? -6.719 7.527 -2.492 1 97.38 96 SER B C 1
ATOM 1761 O O . SER B 1 96 ? -7.777 7.887 -3.014 1 97.38 96 SER B O 1
ATOM 1763 N N . GLY B 1 97 ? -5.809 8.32 -1.96 1 96.06 97 GLY B N 1
ATOM 1764 C CA . GLY B 1 97 ? -5.809 9.719 -2.355 1 96.06 97 GLY B CA 1
ATOM 1765 C C . GLY B 1 97 ? -4.961 9.992 -3.586 1 96.06 97 GLY B C 1
ATOM 1766 O O . GLY B 1 97 ? -5.219 10.953 -4.32 1 96.06 97 GLY B O 1
ATOM 1767 N N . LEU B 1 98 ? -3.975 9.133 -3.746 1 94.69 98 LEU B N 1
ATOM 1768 C CA . LEU B 1 98 ? -3.102 9.219 -4.91 1 94.69 98 LEU B CA 1
ATOM 1769 C C . LEU B 1 98 ? -2.404 7.891 -5.172 1 94.69 98 LEU B C 1
ATOM 1771 O O . LEU B 1 98 ? -2.102 7.148 -4.234 1 94.69 98 LEU B O 1
ATOM 1775 N N . ARG B 1 99 ? -2.146 7.59 -6.402 1 95.5 99 ARG B N 1
ATOM 1776 C CA . ARG B 1 99 ? -1.261 6.539 -6.895 1 95.5 99 ARG B CA 1
ATOM 1777 C C . ARG B 1 99 ? -0.504 6.996 -8.141 1 95.5 99 ARG B C 1
ATOM 1779 O O . ARG B 1 99 ? -1.102 7.184 -9.195 1 95.5 99 ARG B O 1
ATOM 1786 N N . VAL B 1 100 ? 0.727 7.145 -7.984 1 91.69 100 VAL B N 1
ATOM 1787 C CA . VAL B 1 100 ? 1.595 7.473 -9.109 1 91.69 100 VAL B CA 1
ATOM 1788 C C . VAL B 1 100 ? 1.833 6.227 -9.961 1 91.69 100 VAL B C 1
ATOM 1790 O O . VAL B 1 100 ? 2.24 5.184 -9.445 1 91.69 100 VAL B O 1
ATOM 1793 N N . PRO B 1 101 ? 1.646 6.363 -11.219 1 91.06 101 PRO B N 1
ATOM 1794 C CA . PRO B 1 101 ? 1.654 5.164 -12.062 1 91.06 101 PRO B CA 1
ATOM 1795 C C . PRO B 1 101 ? 3.027 4.5 -12.133 1 91.06 101 PRO B C 1
ATOM 1797 O O . PRO B 1 101 ? 4.051 5.191 -12.141 1 91.06 101 PRO B O 1
ATOM 1800 N N . PHE B 1 102 ? 2.955 3.199 -12.172 1 89.88 102 PHE B N 1
ATOM 1801 C CA . PHE B 1 102 ? 4.125 2.359 -12.398 1 89.88 102 PHE B CA 1
ATOM 1802 C C . PHE B 1 102 ? 3.711 0.969 -12.867 1 89.88 102 PHE B C 1
ATOM 1804 O O . PHE B 1 102 ? 2.779 0.376 -12.32 1 89.88 102 PHE B O 1
ATOM 1811 N N . VAL B 1 103 ? 4.414 0.48 -13.906 1 80.69 103 VAL B N 1
ATOM 1812 C CA . VAL B 1 103 ? 4.25 -0.919 -14.281 1 80.69 103 VAL B CA 1
ATOM 1813 C C . VAL B 1 103 ? 5.594 -1.503 -14.703 1 80.69 103 VAL B C 1
ATOM 1815 O O . VAL B 1 103 ? 6.266 -0.956 -15.586 1 80.69 103 VAL B O 1
ATOM 1818 N N . LYS B 1 104 ? 5.883 -2.545 -13.984 1 82.12 104 LYS B N 1
ATOM 1819 C CA . LYS B 1 104 ? 7.098 -3.266 -14.352 1 82.12 104 LYS B CA 1
ATOM 1820 C C . LYS B 1 104 ? 6.973 -3.887 -15.742 1 82.12 104 LYS B C 1
ATOM 1822 O O . LYS B 1 104 ? 5.91 -4.395 -16.109 1 82.12 104 LYS B O 1
ATOM 1827 N N . SER B 1 105 ? 8.047 -3.891 -16.391 1 75 105 SER B N 1
ATOM 1828 C CA . SER B 1 105 ? 8.062 -4.324 -17.781 1 75 105 SER B CA 1
ATOM 1829 C C . SER B 1 105 ? 7.621 -5.781 -17.922 1 75 105 SER B C 1
ATOM 1831 O O . SER B 1 105 ? 7.055 -6.172 -18.938 1 75 105 SER B O 1
ATOM 1833 N N . SER B 1 106 ? 7.789 -6.586 -16.906 1 71.56 106 SER B N 1
ATOM 1834 C CA . SER B 1 106 ? 7.5 -8.016 -17 1 71.56 106 SER B CA 1
ATOM 1835 C C . SER B 1 106 ? 6.004 -8.281 -16.875 1 71.56 106 SER B C 1
ATOM 1837 O O . SER B 1 106 ? 5.547 -9.398 -17.141 1 71.56 106 SER B O 1
ATOM 1839 N N . ILE B 1 107 ? 5.211 -7.336 -16.5 1 66.19 107 ILE B N 1
ATOM 1840 C CA . ILE B 1 107 ? 3.771 -7.504 -16.312 1 66.19 107 ILE B CA 1
ATOM 1841 C C . ILE B 1 107 ? 3.016 -6.703 -17.375 1 66.19 107 ILE B C 1
ATOM 1843 O O . ILE B 1 107 ? 3.197 -5.488 -17.484 1 66.19 107 ILE B O 1
ATOM 1847 N N . ASN B 1 108 ? 2.281 -7.344 -18.25 1 66.12 108 ASN B N 1
ATOM 1848 C CA . ASN B 1 108 ? 1.446 -6.668 -19.234 1 66.12 108 ASN B CA 1
ATOM 1849 C C . ASN B 1 108 ? 0.127 -6.203 -18.625 1 66.12 108 ASN B C 1
ATOM 1851 O O . ASN B 1 108 ? -0.752 -7.016 -18.344 1 66.12 108 ASN B O 1
ATOM 1855 N N . PHE B 1 109 ? 0.03 -4.996 -18.312 1 69.56 109 PHE B N 1
ATOM 1856 C CA . PHE B 1 109 ? -1.171 -4.426 -17.719 1 69.56 109 PHE B CA 1
ATOM 1857 C C . PHE B 1 109 ? -1.797 -3.389 -18.641 1 69.56 109 PHE B C 1
ATOM 1859 O O . PHE B 1 109 ? -1.086 -2.65 -19.328 1 69.56 109 PHE B O 1
ATOM 1866 N N . PRO B 1 110 ? -3.229 -3.436 -18.844 1 55.47 110 PRO B N 1
ATOM 1867 C CA . PRO B 1 110 ? -3.852 -2.461 -19.734 1 55.47 110 PRO B CA 1
ATOM 1868 C C . PRO B 1 110 ? -3.539 -1.018 -19.359 1 55.47 110 PRO B C 1
ATOM 1870 O O . PRO B 1 110 ? -3.5 -0.688 -18.156 1 55.47 110 PRO B O 1
ATOM 1873 N N . GLN B 1 111 ? -3.117 -0.336 -20.297 1 53.69 111 GLN B N 1
ATOM 1874 C CA . GLN B 1 111 ? -2.688 1.043 -20.094 1 53.69 111 GLN B CA 1
ATOM 1875 C C . GLN B 1 111 ? -3.875 1.952 -19.781 1 53.69 111 GLN B C 1
ATOM 1877 O O . GLN B 1 111 ? -4.934 1.826 -20.406 1 53.69 111 GLN B O 1
ATOM 1882 N N . ILE B 1 112 ? -4.23 2.223 -18.703 1 48.25 112 ILE B N 1
ATOM 1883 C CA . ILE B 1 112 ? -5.238 3.266 -18.531 1 48.25 112 ILE B CA 1
ATOM 1884 C C . ILE B 1 112 ? -4.844 4.496 -19.344 1 48.25 112 ILE B C 1
ATOM 1886 O O . ILE B 1 112 ? -3.723 4.996 -19.219 1 48.25 112 ILE B O 1
ATOM 1890 N N . LYS B 1 113 ? -5.695 4.762 -20.406 1 37.53 113 LYS B N 1
ATOM 1891 C CA . LYS B 1 113 ? -5.59 6 -21.172 1 37.53 113 LYS B CA 1
ATOM 1892 C C . LYS B 1 113 ? -5.684 7.219 -20.25 1 37.53 113 LYS B C 1
ATOM 1894 O O . LYS B 1 113 ? -6.652 7.363 -19.5 1 37.53 113 LYS B O 1
ATOM 1899 N N . MET B 1 114 ? -4.781 7.82 -19.859 1 35.62 114 MET B N 1
ATOM 1900 C CA . MET B 1 114 ? -4.82 9.133 -19.219 1 35.62 114 MET B CA 1
ATOM 1901 C C . MET B 1 114 ? -5.457 10.172 -20.141 1 35.62 114 MET B C 1
ATOM 1903 O O . MET B 1 114 ? -5.043 10.32 -21.281 1 35.62 114 MET B O 1
ATOM 1907 N N . ASN B 1 115 ? -6.797 10.375 -20.125 1 32.66 115 ASN B N 1
ATOM 1908 C CA . ASN B 1 115 ? -7.316 11.523 -20.859 1 32.66 115 ASN B CA 1
ATOM 1909 C C . ASN B 1 115 ? -6.5 12.781 -20.578 1 32.66 115 ASN B C 1
ATOM 1911 O O . ASN B 1 115 ? -6.496 13.289 -19.453 1 32.66 115 ASN B O 1
ATOM 1915 N N . GLY B 1 116 ? -5.406 12.93 -21.031 1 29.2 116 GLY B N 1
ATOM 1916 C CA . GLY B 1 116 ? -4.914 14.289 -21.188 1 29.2 116 GLY B CA 1
ATOM 1917 C C . GLY B 1 116 ? -5.895 15.195 -21.906 1 29.2 116 GLY B C 1
ATOM 1918 O O . GLY B 1 116 ? -6.602 14.758 -22.812 1 29.2 116 GLY B O 1
ATOM 1919 N N . GLY B 1 117 ? -6.551 16.156 -21.219 1 25.84 117 GLY B N 1
ATOM 1920 C CA . GLY B 1 117 ? -7.152 17.266 -21.969 1 25.84 117 GLY B CA 1
ATOM 1921 C C . GLY B 1 117 ? -6.316 17.719 -23.141 1 25.84 117 GLY B C 1
ATOM 1922 O O . GLY B 1 117 ? -5.137 18.047 -22.984 1 25.84 117 GLY B O 1
ATOM 1923 N N . SER B 1 118 ? -6.5 17.219 -24.297 1 21.97 118 SER B N 1
ATOM 1924 C CA . SER B 1 118 ? -6.258 18.141 -25.406 1 21.97 118 SER B CA 1
ATOM 1925 C C . SER B 1 118 ? -7.121 19.391 -25.281 1 21.97 118 SER B C 1
ATOM 1927 O O . SER B 1 118 ? -8.242 19.328 -24.781 1 21.97 118 SER B O 1
#

InterPro domains:
  IPR005545 YCII-related [PF03795] (7-79)
  IPR011008 Dimeric alpha-beta barrel [SSF54909] (6-85)